Protein AF-0000000087536437 (afdb_homodimer)

Solvent-accessible surface area (backbone atoms only — not comparable to full-atom values): 10433 Å² total; per-residue (Å²): 111,70,60,58,54,48,54,50,30,54,32,66,66,51,40,54,51,38,51,52,48,33,53,50,42,49,48,50,52,54,49,42,51,71,31,78,62,26,63,34,68,67,30,16,41,41,44,25,52,15,44,52,56,20,55,57,48,40,56,54,46,53,49,52,49,60,76,40,38,73,70,29,66,74,34,72,55,24,34,51,29,52,56,44,45,46,52,30,48,31,41,46,46,24,50,51,41,33,54,52,47,57,70,74,100,109,70,59,58,53,48,55,49,32,53,33,65,66,51,40,52,51,38,51,54,50,32,51,52,42,48,47,50,52,53,48,42,50,71,32,77,61,25,62,34,68,68,30,17,41,39,45,26,52,15,44,53,55,19,55,56,47,39,56,54,47,53,50,52,49,61,75,42,38,74,70,29,66,75,33,74,56,25,34,53,28,52,55,43,46,46,52,28,49,31,41,48,45,24,50,50,42,32,54,53,49,57,69,73,99

Sequence (210 aa):
MIEWITLLLDSKFLMRANGILGFLLLGFFVFFYFSKEGRDERGRGLIATASLIAFVALFFLLNIVANNLSWLMDNHVRLMNGLQLSYTLFLFIADIALLILRKIKMIEWITLLLDSKFLMRANGILGFLLLGFFVFFYFSKEGRDERGRGLIATASLIAFVALFFLLNIVANNLSWLMDNHVRLMNGLQLSYTLFLFIADIALLILRKIK

Secondary structure (DSSP, 8-state):
-HHHHHHHHT-HHHHHHHHHHHHHHHHHHHHHHHSHHHHSHHHHHHHHHHHHHHHHHHHHHHHHHHHTHHHHTT-HHHHHHHHHHHHHHHHHHHHHHHHHHHHH-/-HHHHHHHHT-HHHHHHHHHHHHHHHHHHHHHHHSHHHHSHHHHHHHHHHHHHHHHHHHHHHHHHHHTHHHHTT-HHHHHHHHHHHHHHHHHHHHHHHHHHHHH-

pLDDT: mean 94.44, std 6.19, range [50.19, 98.62]

Radius of gyration: 17.73 Å; Cα contacts (8 Å, |Δi|>4): 213; chains: 2; bounding box: 37×46×41 Å

Organism: NCBI:txid39488

Foldseek 3Di:
DVVVLQVLLQDPVLLVVLVVLLVVLVVVLVCLCPDPQCVDPVNVVLLVVLLVQLVVLLVVLVVVCVVCVVVQVVHPSSVSSSVSVSSSVSSVSSVVSSVVSVVPD/DVVVLQVLLQDPVLLVVLVVLLVVLVVVLVCLCPDPQCVDPVNVVQLVVLLVQLVVLLVVLVVVCVVCVVVQVVHPSSVSSSVSVSSSVSSVSSVVSSVVSVVPD

Structure (mmCIF, N/CA/C/O backbone):
data_AF-0000000087536437-model_v1
#
loop_
_entity.id
_entity.type
_entity.pdbx_description
1 polymer Permease
#
loop_
_atom_site.group_PDB
_atom_site.id
_atom_site.type_symbol
_atom_site.label_atom_id
_atom_site.label_alt_id
_atom_site.label_comp_id
_atom_site.label_asym_id
_atom_site.label_entity_id
_atom_site.label_seq_id
_atom_site.pdbx_PDB_ins_code
_atom_site.Cartn_x
_atom_site.Cartn_y
_atom_site.Cartn_z
_atom_site.occupancy
_atom_site.B_iso_or_equiv
_atom_site.auth_seq_id
_atom_site.auth_comp_id
_atom_site.auth_asym_id
_atom_site.auth_atom_id
_atom_site.pdbx_PDB_model_num
ATOM 1 N N . MET A 1 1 ? 13.938 9.57 23.188 1 51.38 1 MET A N 1
ATOM 2 C CA . MET A 1 1 ? 13.711 8.727 22 1 51.38 1 MET A CA 1
ATOM 3 C C . MET A 1 1 ? 12.766 9.414 21.031 1 51.38 1 MET A C 1
ATOM 5 O O . MET A 1 1 ? 13.031 9.453 19.828 1 51.38 1 MET A O 1
ATOM 9 N N . ILE A 1 2 ? 11.758 10.172 21.578 1 73.5 2 ILE A N 1
ATOM 10 C CA . ILE A 1 2 ? 10.75 10.906 20.828 1 73.5 2 ILE A CA 1
ATOM 11 C C . ILE A 1 2 ? 11.391 12.133 20.172 1 73.5 2 ILE A C 1
ATOM 13 O O . ILE A 1 2 ? 11.086 12.453 19.016 1 73.5 2 ILE A O 1
ATOM 17 N N . GLU A 1 3 ? 12.523 12.508 20.781 1 84.88 3 GLU A N 1
ATOM 18 C CA . GLU A 1 3 ? 13.148 13.703 20.234 1 84.88 3 GLU A CA 1
ATOM 19 C C . GLU A 1 3 ? 13.953 13.375 18.969 1 84.88 3 GLU A C 1
ATOM 21 O O . GLU A 1 3 ? 13.867 14.078 17.969 1 84.88 3 GLU A O 1
ATOM 26 N N . TRP A 1 4 ? 14.641 12.281 19.172 1 87.94 4 TRP A N 1
ATOM 27 C CA . TRP A 1 4 ? 15.461 11.922 18.031 1 87.94 4 TRP A CA 1
ATOM 28 C C . TRP A 1 4 ? 14.594 11.555 16.828 1 87.94 4 TRP A C 1
ATOM 30 O O . TRP A 1 4 ? 14.906 11.914 15.688 1 87.94 4 TRP A O 1
ATOM 40 N N . ILE A 1 5 ? 13.523 10.852 16.984 1 89 5 ILE A N 1
ATOM 41 C CA . ILE A 1 5 ? 12.609 10.484 15.922 1 89 5 ILE A CA 1
ATOM 42 C C . ILE A 1 5 ? 12 11.742 15.305 1 89 5 ILE A C 1
ATOM 44 O O . ILE A 1 5 ? 11.852 11.828 14.086 1 89 5 ILE A O 1
ATOM 48 N N . THR A 1 6 ? 11.727 12.68 16.141 1 92.31 6 THR A N 1
ATOM 49 C CA . THR A 1 6 ? 11.18 13.945 15.656 1 92.31 6 THR A CA 1
ATOM 50 C C . THR A 1 6 ? 12.203 14.68 14.797 1 92.31 6 THR A C 1
ATOM 52 O O . THR A 1 6 ? 11.867 15.18 13.719 1 92.31 6 THR A O 1
ATOM 55 N N . LEU A 1 7 ? 13.398 14.672 15.25 1 92.19 7 LEU A N 1
ATOM 56 C CA . LEU A 1 7 ? 14.453 15.32 14.477 1 92.19 7 LEU A CA 1
ATOM 57 C C . LEU A 1 7 ? 14.633 14.648 13.125 1 92.19 7 LEU A C 1
ATOM 59 O O . LEU A 1 7 ? 14.805 15.32 12.102 1 92.19 7 LEU A O 1
ATOM 63 N N . LEU A 1 8 ? 14.555 13.391 13.164 1 92.12 8 LEU A N 1
ATOM 64 C CA . LEU A 1 8 ? 14.703 12.625 11.93 1 92.12 8 LEU A CA 1
ATOM 65 C C . LEU A 1 8 ? 13.562 12.914 10.961 1 92.12 8 LEU A C 1
ATOM 67 O O . LEU A 1 8 ? 13.805 13.195 9.781 1 92.12 8 LEU A O 1
ATOM 71 N N . LEU A 1 9 ? 12.367 12.93 11.414 1 94.44 9 LEU A N 1
ATOM 72 C CA . LEU A 1 9 ? 11.203 13.094 10.555 1 94.44 9 LEU A CA 1
ATOM 73 C C . LEU A 1 9 ? 11.031 14.555 10.133 1 94.44 9 LEU A C 1
ATOM 75 O O . LEU A 1 9 ? 10.312 14.844 9.172 1 94.44 9 LEU A O 1
ATOM 79 N N . ASP A 1 10 ? 11.773 15.398 10.781 1 95.44 10 ASP A N 1
ATOM 80 C CA . ASP A 1 10 ? 11.742 16.797 10.391 1 95.44 10 ASP A CA 1
ATOM 81 C C . ASP A 1 10 ? 12.797 17.094 9.32 1 95.44 10 ASP A C 1
ATOM 83 O O . ASP A 1 10 ? 12.812 18.188 8.742 1 95.44 10 ASP A O 1
ATOM 87 N N . SER A 1 11 ? 13.516 16.156 8.992 1 95.31 11 SER A N 1
ATOM 88 C CA . SER A 1 11 ? 14.656 16.344 8.109 1 95.31 11 SER A CA 1
ATOM 89 C C . SER A 1 11 ? 14.25 16.234 6.645 1 95.31 11 SER A C 1
ATOM 91 O O . SER A 1 11 ? 13.648 15.25 6.23 1 95.31 11 SER A O 1
ATOM 93 N N . LYS A 1 12 ? 14.711 17.219 5.824 1 95 12 LYS A N 1
ATOM 94 C CA . LYS A 1 12 ? 14.484 17.188 4.383 1 95 12 LYS A CA 1
ATOM 95 C C . LYS A 1 12 ? 15.391 16.172 3.699 1 95 12 LYS A C 1
ATOM 97 O O . LYS A 1 12 ? 15.031 15.594 2.674 1 95 12 LYS A O 1
ATOM 102 N N . PHE A 1 13 ? 16.453 16.047 4.312 1 94.44 13 PHE A N 1
ATOM 103 C CA . PHE A 1 13 ? 17.375 15.047 3.785 1 94.44 13 PHE A CA 1
ATOM 104 C C . PHE A 1 13 ? 16.75 13.664 3.828 1 94.44 13 PHE A C 1
ATOM 106 O O . PHE A 1 13 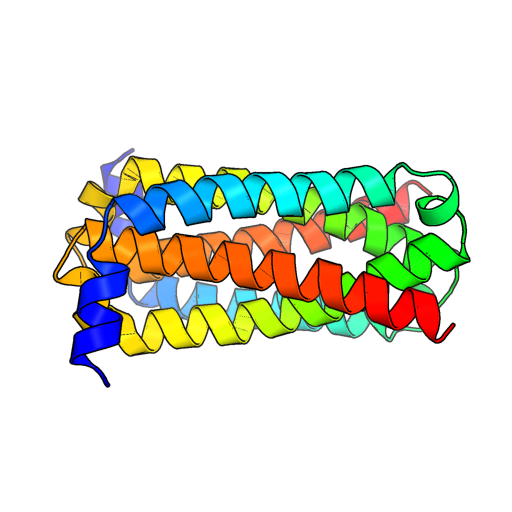? 16.812 12.914 2.846 1 94.44 13 PHE A O 1
ATOM 113 N N . LEU A 1 14 ? 16.172 13.281 4.914 1 93.88 14 LEU A N 1
ATOM 114 C CA . LEU A 1 14 ? 15.508 11.984 5.047 1 93.88 14 LEU A CA 1
ATOM 115 C C . LEU A 1 14 ? 14.375 11.844 4.039 1 93.88 14 LEU A C 1
ATOM 117 O O . LEU A 1 14 ? 14.148 10.766 3.494 1 93.88 14 LEU A O 1
ATOM 121 N N . MET A 1 15 ? 13.719 12.891 3.85 1 93 15 MET A N 1
ATOM 122 C CA . MET A 1 15 ? 12.609 12.875 2.9 1 93 15 MET A CA 1
ATOM 123 C C . MET A 1 15 ? 13.094 12.492 1.506 1 93 15 MET A C 1
ATOM 125 O O . MET A 1 15 ? 12.484 11.641 0.849 1 93 15 MET A O 1
ATOM 129 N N . ARG A 1 16 ? 14.195 13.141 1.083 1 93.88 16 ARG A N 1
ATOM 130 C CA . ARG A 1 16 ? 14.758 12.836 -0.229 1 93.88 16 ARG A CA 1
ATOM 131 C C . ARG A 1 16 ? 15.281 11.406 -0.285 1 93.88 16 ARG A C 1
ATOM 133 O O . ARG A 1 16 ? 15.055 10.695 -1.265 1 93.88 16 ARG A O 1
ATOM 140 N N . ALA A 1 17 ? 15.93 10.992 0.722 1 93.94 17 ALA A N 1
ATOM 141 C CA . ALA A 1 17 ? 16.484 9.641 0.783 1 93.94 17 ALA A CA 1
ATOM 142 C C . ALA A 1 17 ? 15.367 8.594 0.73 1 93.94 17 ALA A C 1
ATOM 144 O O . ALA A 1 17 ? 15.492 7.586 0.034 1 93.94 17 ALA A O 1
ATOM 145 N N . ASN A 1 18 ? 14.312 8.82 1.471 1 93.25 18 ASN A N 1
ATOM 146 C CA . ASN A 1 18 ? 13.18 7.898 1.484 1 93.25 18 ASN A CA 1
ATOM 147 C C . ASN A 1 18 ? 12.523 7.797 0.112 1 93.25 18 ASN A C 1
ATOM 149 O O . ASN A 1 18 ? 12.117 6.715 -0.31 1 93.25 18 ASN A O 1
ATOM 153 N N . GLY A 1 19 ? 12.422 8.945 -0.502 1 92.44 19 GLY A N 1
ATOM 154 C CA . GLY A 1 19 ? 11.875 8.938 -1.851 1 92.44 19 GLY A CA 1
ATOM 155 C C . GLY A 1 19 ? 12.688 8.094 -2.816 1 92.44 19 GLY A C 1
ATOM 156 O O . GLY A 1 19 ? 12.125 7.289 -3.561 1 92.44 19 GLY A O 1
ATOM 157 N N . ILE A 1 20 ? 13.969 8.266 -2.811 1 94.81 20 ILE A N 1
ATOM 158 C CA . ILE A 1 20 ? 14.867 7.52 -3.682 1 94.81 20 ILE A CA 1
ATOM 159 C C . ILE A 1 20 ? 14.805 6.035 -3.338 1 94.81 20 ILE A C 1
ATOM 161 O O . ILE A 1 20 ? 14.695 5.188 -4.23 1 94.81 20 ILE A O 1
ATOM 165 N N . LEU A 1 21 ? 14.836 5.762 -2.066 1 96.19 21 LEU A N 1
ATOM 166 C CA . LEU A 1 21 ? 14.789 4.371 -1.633 1 96.19 21 LEU A CA 1
ATOM 167 C C . LEU A 1 21 ? 13.477 3.713 -2.055 1 96.19 21 LEU A C 1
ATOM 169 O O . LEU A 1 21 ? 13.477 2.576 -2.533 1 96.19 21 LEU A O 1
ATOM 173 N N . GLY A 1 22 ? 12.359 4.406 -1.83 1 95.38 22 GLY A N 1
ATOM 174 C CA . GLY A 1 22 ? 11.078 3.875 -2.256 1 95.38 22 GLY A CA 1
ATOM 175 C C . GLY A 1 22 ? 11.023 3.557 -3.736 1 95.38 22 GLY A C 1
ATOM 176 O O . GLY A 1 22 ? 10.508 2.508 -4.133 1 95.38 22 GLY A O 1
ATOM 177 N N . PHE A 1 23 ? 11.578 4.453 -4.492 1 94.5 23 PHE A N 1
ATOM 178 C CA . PHE A 1 23 ? 11.602 4.258 -5.938 1 94.5 23 PHE A CA 1
ATOM 179 C C . PHE A 1 23 ? 12.445 3.047 -6.309 1 94.5 23 PHE A C 1
ATOM 181 O O . PHE A 1 23 ? 12.055 2.248 -7.16 1 94.5 23 PHE A O 1
ATOM 188 N N . LEU A 1 24 ? 13.539 2.855 -5.719 1 96.69 24 LEU A N 1
ATOM 189 C CA . LEU A 1 24 ? 14.438 1.735 -5.988 1 96.69 24 LEU A CA 1
ATOM 190 C C . LEU A 1 24 ? 13.797 0.416 -5.57 1 96.69 24 LEU A C 1
ATOM 192 O O . LEU A 1 24 ? 13.906 -0.586 -6.277 1 96.69 24 LEU A O 1
ATOM 196 N N . LEU A 1 25 ? 13.141 0.453 -4.445 1 98.12 25 LEU A N 1
ATOM 197 C CA . LEU A 1 25 ? 12.5 -0.765 -3.955 1 98.12 25 LEU A CA 1
ATOM 198 C C . LEU A 1 25 ? 11.344 -1.173 -4.859 1 98.12 25 LEU A C 1
ATOM 200 O O . LEU A 1 25 ? 11.148 -2.359 -5.129 1 98.12 25 LEU A O 1
ATOM 204 N N . LEU A 1 26 ? 10.586 -0.174 -5.246 1 97.81 26 LEU A N 1
ATOM 205 C CA . LEU A 1 26 ? 9.547 -0.491 -6.215 1 97.81 26 LEU A CA 1
ATOM 206 C C . LEU A 1 26 ? 10.148 -1.053 -7.5 1 97.81 26 LEU A C 1
ATOM 208 O O . LEU A 1 26 ? 9.633 -2.023 -8.062 1 97.81 26 LEU A O 1
ATOM 212 N N . GLY A 1 27 ? 11.188 -0.433 -7.965 1 97.88 27 GLY A N 1
ATOM 213 C CA . GLY A 1 27 ? 11.883 -0.923 -9.148 1 97.88 27 GLY A CA 1
ATOM 214 C C . GLY A 1 27 ? 12.344 -2.359 -9.008 1 97.88 27 GLY A C 1
ATOM 215 O O . GLY A 1 27 ? 12.227 -3.15 -9.945 1 97.88 27 GLY A O 1
ATOM 216 N N . PHE A 1 28 ? 12.906 -2.676 -7.883 1 97.69 28 PHE A N 1
ATOM 217 C CA . PHE A 1 28 ? 13.352 -4.039 -7.621 1 97.69 28 PHE A CA 1
ATOM 218 C C . PHE A 1 28 ? 12.188 -5.016 -7.719 1 97.69 28 PHE A C 1
ATOM 220 O O . PHE A 1 28 ? 12.312 -6.086 -8.32 1 97.69 28 PHE A O 1
ATOM 227 N N . PHE A 1 29 ? 11.086 -4.66 -7.129 1 97.69 29 PHE A N 1
ATOM 228 C CA . PHE A 1 29 ? 9.914 -5.52 -7.16 1 97.69 29 PHE A CA 1
ATOM 229 C C . PHE A 1 29 ? 9.445 -5.746 -8.594 1 97.69 29 PHE A C 1
ATOM 231 O O . PHE A 1 29 ? 9.18 -6.883 -8.992 1 97.69 29 PHE A O 1
ATOM 238 N N . VAL A 1 30 ? 9.406 -4.648 -9.344 1 97.81 30 VAL A N 1
ATOM 239 C CA . VAL A 1 30 ? 8.977 -4.719 -10.734 1 97.81 30 VAL A CA 1
ATOM 240 C C . VAL A 1 30 ? 9.969 -5.551 -11.547 1 97.81 30 VAL A C 1
ATOM 242 O O . VAL A 1 30 ? 9.57 -6.398 -12.344 1 97.81 30 VAL A O 1
ATOM 245 N N . PHE A 1 31 ? 11.164 -5.309 -11.305 1 97.56 31 PHE A N 1
ATOM 246 C CA . PHE A 1 31 ? 12.211 -6.043 -12 1 97.56 31 PHE A CA 1
ATOM 247 C C . PHE A 1 31 ? 12.102 -7.535 -11.727 1 97.56 31 PHE A C 1
ATOM 249 O O . PHE A 1 31 ? 12.172 -8.352 -12.648 1 97.56 31 PHE A O 1
ATOM 256 N N . PHE A 1 32 ? 11.93 -7.887 -10.477 1 97.38 32 PHE A N 1
ATOM 257 C CA . PHE A 1 32 ? 11.805 -9.297 -10.125 1 97.38 32 PHE A CA 1
ATOM 258 C C . PHE A 1 32 ? 10.578 -9.914 -10.781 1 97.38 32 PHE A C 1
ATOM 260 O O . PHE A 1 32 ? 10.633 -11.031 -11.289 1 97.38 32 PHE A O 1
ATOM 267 N N . TYR A 1 33 ? 9.523 -9.219 -10.812 1 97.62 33 TYR A N 1
ATOM 268 C CA . TYR A 1 33 ? 8.289 -9.703 -11.422 1 97.62 33 TYR A CA 1
ATOM 269 C C . TYR A 1 33 ? 8.516 -10.094 -12.883 1 97.62 33 TYR A C 1
ATOM 271 O O . TYR A 1 33 ? 7.984 -11.102 -13.352 1 97.62 33 TYR A O 1
ATOM 279 N N . PHE A 1 34 ? 9.289 -9.297 -13.547 1 97.81 34 PHE A N 1
ATOM 280 C CA . PHE A 1 34 ? 9.469 -9.523 -14.977 1 97.81 34 PHE A CA 1
ATOM 281 C C . PHE A 1 34 ? 10.703 -10.383 -15.242 1 97.81 34 PHE A C 1
ATOM 283 O O . PHE A 1 34 ? 10.977 -10.75 -16.391 1 97.81 34 PHE A O 1
ATOM 290 N N . SER A 1 35 ? 11.484 -10.695 -14.266 1 96.94 35 SER A N 1
ATOM 291 C CA . SER A 1 35 ? 12.656 -11.547 -14.438 1 96.94 35 SER A CA 1
ATOM 292 C C . SER A 1 35 ? 12.25 -12.969 -14.805 1 96.94 35 SER A C 1
ATOM 294 O O . SER A 1 35 ? 11.086 -13.352 -14.656 1 96.94 35 SER A O 1
ATOM 296 N N . LYS A 1 36 ? 13.18 -13.781 -15.258 1 96.88 36 LYS A N 1
ATOM 297 C CA . LYS A 1 36 ? 12.93 -15.18 -15.609 1 96.88 36 LYS A CA 1
ATOM 298 C C . LYS A 1 36 ? 12.398 -15.961 -14.414 1 96.88 36 LYS A C 1
ATOM 300 O O . LYS A 1 36 ? 11.422 -16.703 -14.547 1 96.88 36 LYS A O 1
ATOM 305 N N . GLU A 1 37 ? 12.992 -15.664 -13.289 1 95.44 37 GLU A N 1
ATOM 306 C CA . GLU A 1 37 ? 12.562 -16.359 -12.078 1 95.44 37 GLU A CA 1
ATOM 307 C C . GLU A 1 37 ? 11.172 -15.906 -11.641 1 95.44 37 GLU A C 1
ATOM 309 O O . GLU A 1 37 ? 10.344 -16.734 -11.242 1 95.44 37 GLU A O 1
ATOM 314 N N . GLY A 1 38 ? 10.883 -14.672 -11.711 1 95.25 38 GLY A N 1
ATOM 315 C CA . GLY A 1 38 ? 9.617 -14.117 -11.273 1 95.25 38 GLY A CA 1
ATOM 316 C C . GLY A 1 38 ? 8.445 -14.531 -12.141 1 95.25 38 GLY A C 1
ATOM 317 O O . GLY A 1 38 ? 7.293 -14.492 -11.703 1 95.25 38 GLY A O 1
ATOM 318 N N . ARG A 1 39 ? 8.766 -15.023 -13.32 1 96.19 39 ARG A N 1
ATOM 319 C CA . ARG A 1 39 ? 7.711 -15.344 -14.273 1 96.19 39 ARG A CA 1
ATOM 320 C C . ARG A 1 39 ? 7.336 -16.812 -14.195 1 96.19 39 ARG A C 1
ATOM 322 O O . ARG A 1 39 ? 6.305 -17.234 -14.734 1 96.19 39 ARG A O 1
ATOM 329 N N . ASP A 1 40 ? 8.117 -17.547 -13.562 1 95.62 40 ASP A N 1
ATOM 330 C CA . ASP A 1 40 ? 7.77 -18.953 -13.438 1 95.62 40 ASP A CA 1
ATOM 331 C C . ASP A 1 40 ? 6.742 -19.172 -12.328 1 95.62 40 ASP A C 1
ATOM 333 O O . ASP A 1 40 ? 6.375 -18.234 -11.625 1 95.62 40 ASP A O 1
ATOM 337 N N . GLU A 1 41 ? 6.195 -20.375 -12.32 1 94.5 41 GLU A N 1
ATOM 338 C CA . GLU A 1 41 ? 5.129 -20.688 -11.367 1 94.5 41 GLU A CA 1
ATOM 339 C C . GLU A 1 41 ? 5.594 -20.5 -9.93 1 94.5 41 GLU A C 1
ATOM 341 O O . GLU A 1 41 ? 4.867 -19.938 -9.102 1 94.5 41 GLU A O 1
ATOM 346 N N . ARG A 1 42 ? 6.785 -20.938 -9.656 1 95.44 42 ARG A N 1
ATOM 347 C CA . ARG A 1 42 ? 7.336 -20.781 -8.312 1 95.44 42 ARG A CA 1
ATOM 348 C C . ARG A 1 42 ? 7.504 -19.312 -7.961 1 95.44 42 ARG A C 1
ATOM 350 O O . ARG A 1 42 ? 7.133 -18.875 -6.867 1 95.44 42 ARG A O 1
ATOM 357 N N . GLY A 1 43 ? 8.078 -18.531 -8.906 1 96.94 43 GLY A N 1
ATOM 358 C CA . GLY A 1 43 ? 8.281 -17.109 -8.711 1 96.94 43 GLY A CA 1
ATOM 359 C C . GLY A 1 43 ? 6.996 -16.344 -8.469 1 96.94 43 GLY A C 1
ATOM 360 O O . GLY A 1 43 ? 6.938 -15.461 -7.605 1 96.94 43 GLY A O 1
ATOM 361 N N . ARG A 1 44 ? 5.957 -16.719 -9.172 1 97.56 44 ARG A N 1
ATOM 362 C CA . ARG A 1 44 ? 4.66 -16.078 -8.984 1 97.56 44 ARG A CA 1
ATOM 363 C C . ARG A 1 44 ? 4.102 -16.375 -7.598 1 97.56 44 ARG A C 1
ATOM 365 O O . ARG A 1 44 ? 3.475 -15.516 -6.973 1 97.56 44 ARG A O 1
ATOM 372 N N . GLY A 1 45 ? 4.344 -17.578 -7.164 1 97.5 45 GLY A N 1
ATOM 373 C CA . GLY A 1 45 ? 3.945 -17.938 -5.812 1 97.5 45 GLY A CA 1
ATOM 374 C C . GLY A 1 45 ? 4.656 -17.125 -4.746 1 97.5 45 GLY A C 1
ATOM 375 O O . GLY A 1 45 ? 4.047 -16.703 -3.76 1 97.5 45 GLY A O 1
ATOM 376 N N . LEU A 1 46 ? 5.93 -16.875 -4.887 1 97.81 46 LEU A N 1
ATOM 377 C CA . LEU A 1 46 ? 6.711 -16.062 -3.955 1 97.81 46 LEU A CA 1
ATOM 378 C C . LEU A 1 46 ? 6.191 -14.633 -3.91 1 97.81 46 LEU A C 1
ATOM 380 O O . LEU A 1 46 ? 6.035 -14.062 -2.83 1 97.81 46 LEU A O 1
ATOM 384 N N . ILE A 1 47 ? 5.945 -14.148 -5.105 1 98.38 47 ILE A N 1
ATOM 385 C CA . ILE A 1 47 ? 5.473 -12.773 -5.211 1 98.38 47 ILE A CA 1
ATOM 386 C C . ILE A 1 47 ? 4.109 -12.641 -4.535 1 98.38 47 ILE A C 1
ATOM 388 O O . ILE A 1 47 ? 3.863 -11.688 -3.799 1 98.38 47 ILE A O 1
ATOM 392 N N . ALA A 1 48 ? 3.258 -13.578 -4.762 1 98.31 48 ALA A N 1
ATOM 393 C CA . ALA A 1 48 ? 1.928 -13.547 -4.156 1 98.31 48 ALA A CA 1
ATOM 394 C C . ALA A 1 48 ? 2.018 -13.562 -2.635 1 98.31 48 ALA A C 1
ATOM 396 O O . ALA A 1 48 ? 1.355 -12.773 -1.959 1 98.31 48 ALA A O 1
ATOM 397 N N . THR A 1 49 ? 2.863 -14.414 -2.096 1 98.31 49 THR A N 1
ATOM 398 C CA . THR A 1 49 ? 2.994 -14.539 -0.647 1 98.31 49 THR A CA 1
ATOM 399 C C . THR A 1 49 ? 3.646 -13.289 -0.053 1 98.31 49 THR A C 1
ATOM 401 O O . THR A 1 49 ? 3.191 -12.773 0.971 1 98.31 49 THR A O 1
ATOM 404 N N . ALA A 1 50 ? 4.66 -12.828 -0.665 1 98.56 50 ALA A N 1
ATOM 405 C CA . ALA A 1 50 ? 5.32 -11.609 -0.208 1 98.56 50 ALA A CA 1
ATOM 406 C C . ALA A 1 50 ? 4.359 -10.422 -0.223 1 98.56 50 ALA A C 1
ATOM 408 O O . ALA A 1 50 ? 4.375 -9.594 0.688 1 98.56 50 ALA A O 1
ATOM 409 N N . SER A 1 51 ? 3.547 -10.406 -1.263 1 98.44 51 SER A N 1
ATOM 410 C CA . SER A 1 51 ? 2.584 -9.312 -1.39 1 98.44 51 SER A CA 1
ATOM 411 C C . SER A 1 51 ? 1.512 -9.398 -0.308 1 98.44 51 SER A C 1
ATOM 413 O O . SER A 1 51 ? 1.097 -8.375 0.24 1 98.44 51 SER A O 1
ATOM 415 N N . LEU A 1 52 ? 1.067 -10.562 -0.001 1 98.19 52 LEU A N 1
ATOM 416 C CA . LEU A 1 52 ? 0.117 -10.719 1.095 1 98.19 52 LEU A CA 1
ATOM 417 C C . LEU A 1 52 ? 0.699 -10.188 2.4 1 98.19 52 LEU A C 1
ATOM 419 O O . LEU A 1 52 ? 0.037 -9.438 3.121 1 98.19 52 LEU A O 1
ATOM 423 N N . ILE A 1 53 ? 1.86 -10.555 2.719 1 98.38 53 ILE A N 1
ATOM 424 C CA . ILE A 1 53 ? 2.535 -10.109 3.934 1 98.38 53 ILE A CA 1
ATOM 425 C C . ILE A 1 53 ? 2.635 -8.586 3.941 1 98.38 53 ILE A C 1
ATOM 427 O O . ILE A 1 53 ? 2.355 -7.945 4.957 1 98.38 53 ILE A O 1
ATOM 431 N N . ALA A 1 54 ? 2.965 -8.039 2.832 1 98.56 54 ALA A N 1
ATOM 432 C CA . ALA A 1 54 ? 3.127 -6.594 2.729 1 98.56 54 ALA A CA 1
ATOM 433 C C . ALA A 1 54 ? 1.789 -5.875 2.881 1 98.56 54 ALA A C 1
ATOM 435 O O . ALA A 1 54 ? 1.716 -4.805 3.484 1 98.56 54 ALA A O 1
ATOM 436 N N . PHE A 1 55 ? 0.716 -6.414 2.277 1 97.94 55 PHE A N 1
ATOM 437 C CA . PHE A 1 55 ? -0.608 -5.816 2.398 1 97.94 55 PHE A CA 1
ATOM 438 C C . PHE A 1 55 ? -1.046 -5.762 3.857 1 97.94 55 PHE A C 1
ATOM 440 O O . PHE A 1 55 ? -1.538 -4.734 4.324 1 97.94 55 PHE A O 1
ATOM 447 N N . VAL A 1 56 ? -0.848 -6.785 4.586 1 97.31 56 VAL A N 1
ATOM 448 C CA . VAL A 1 56 ? -1.196 -6.828 6 1 97.31 56 VAL A CA 1
ATOM 449 C C . VAL A 1 56 ? -0.322 -5.852 6.781 1 97.31 56 VAL A C 1
ATOM 451 O O . VAL A 1 56 ? -0.814 -5.121 7.645 1 97.31 56 VAL A O 1
ATOM 454 N N . ALA A 1 57 ? 0.901 -5.824 6.449 1 97.5 57 ALA A N 1
ATOM 455 C CA . ALA A 1 57 ? 1.808 -4.898 7.121 1 97.5 57 ALA A CA 1
ATOM 456 C C . ALA A 1 57 ? 1.39 -3.451 6.879 1 97.5 57 ALA A C 1
ATOM 458 O O . ALA A 1 57 ? 1.486 -2.613 7.781 1 97.5 57 ALA A O 1
ATOM 459 N N . LEU A 1 58 ? 0.984 -3.176 5.637 1 97.19 58 LEU A N 1
ATOM 460 C CA . LEU A 1 58 ? 0.577 -1.813 5.312 1 97.19 58 LEU A CA 1
ATOM 461 C C . LEU A 1 58 ? -0.601 -1.378 6.18 1 97.19 58 LEU A C 1
ATOM 463 O O . LEU A 1 58 ? -0.694 -0.211 6.566 1 97.19 58 LEU A O 1
ATOM 467 N N . PHE A 1 59 ? -1.52 -2.293 6.477 1 95.19 59 PHE A N 1
ATOM 468 C CA . PHE A 1 59 ? -2.633 -1.999 7.371 1 95.19 59 PHE A CA 1
ATOM 469 C C . PHE A 1 59 ? -2.125 -1.513 8.727 1 95.19 59 PHE A C 1
ATOM 471 O O . PHE A 1 59 ? -2.58 -0.485 9.227 1 95.19 59 PHE A O 1
ATOM 478 N N . PHE A 1 60 ? -1.179 -2.162 9.25 1 95.62 60 PHE A N 1
ATOM 479 C CA . PHE A 1 60 ? -0.647 -1.799 10.562 1 95.62 60 PHE A CA 1
ATOM 480 C C . PHE A 1 60 ? 0.148 -0.501 10.477 1 95.62 60 PHE A C 1
ATOM 482 O O . PHE A 1 60 ? 0.055 0.346 11.375 1 95.62 60 PHE A O 1
ATOM 489 N N . LEU A 1 61 ? 0.929 -0.323 9.461 1 96.25 61 LEU A N 1
ATOM 490 C CA . LEU A 1 61 ? 1.729 0.884 9.289 1 96.25 61 LEU A CA 1
ATOM 491 C C . LEU A 1 61 ? 0.839 2.119 9.203 1 96.25 61 LEU A C 1
ATOM 493 O O . LEU A 1 61 ? 1.118 3.135 9.852 1 96.25 61 LEU A O 1
ATOM 497 N N . LEU A 1 62 ? -0.25 2.002 8.438 1 94.5 62 LEU A N 1
ATOM 498 C CA . LEU A 1 62 ? -1.134 3.15 8.281 1 94.5 62 LEU A CA 1
ATOM 499 C C . LEU A 1 62 ? -1.906 3.426 9.562 1 94.5 62 LEU A C 1
ATOM 501 O O . LEU A 1 62 ? -2.227 4.578 9.867 1 94.5 62 LEU A O 1
ATOM 505 N N . ASN A 1 63 ? -2.166 2.383 10.375 1 93.25 63 ASN A N 1
ATOM 506 C CA . ASN A 1 63 ? -2.779 2.602 11.68 1 93.25 63 ASN A CA 1
ATOM 507 C C . ASN A 1 63 ? -1.821 3.301 12.641 1 93.25 63 ASN A C 1
ATOM 509 O O . ASN A 1 63 ? -2.246 4.102 13.477 1 93.25 63 ASN A O 1
ATOM 513 N N . ILE A 1 64 ? -0.568 3.014 12.5 1 95 64 ILE A N 1
ATOM 514 C CA . ILE A 1 64 ? 0.433 3.715 13.297 1 95 64 ILE A CA 1
ATOM 515 C C . ILE A 1 64 ? 0.457 5.191 12.914 1 95 64 ILE A C 1
ATOM 517 O O . ILE A 1 64 ? 0.497 6.066 13.781 1 95 64 ILE A O 1
ATOM 521 N N . VAL A 1 65 ? 0.418 5.477 11.625 1 94.06 65 VAL A N 1
ATOM 522 C CA . VAL A 1 65 ? 0.369 6.855 11.148 1 94.06 65 VAL A CA 1
ATOM 523 C C . VAL A 1 65 ? -0.877 7.547 11.695 1 94.06 65 VAL A C 1
ATOM 525 O O . VAL A 1 65 ? -0.796 8.664 12.219 1 94.06 65 VAL A O 1
ATOM 528 N N . ALA A 1 66 ? -1.969 6.867 11.641 1 91.69 66 ALA A N 1
ATOM 529 C CA . ALA A 1 66 ? -3.238 7.43 12.094 1 91.69 66 ALA A CA 1
ATOM 530 C C . ALA A 1 66 ? -3.199 7.746 13.586 1 91.69 66 ALA A C 1
ATOM 532 O O . ALA A 1 66 ? -3.688 8.797 14.016 1 91.69 66 ALA A O 1
ATOM 533 N N . ASN A 1 67 ? -2.625 6.898 14.367 1 93.06 67 ASN A N 1
ATOM 534 C CA . ASN A 1 67 ? -2.568 7.078 15.82 1 93.06 67 ASN A CA 1
ATOM 535 C C . ASN A 1 67 ? -1.621 8.211 16.203 1 93.06 67 ASN A C 1
ATOM 537 O O . ASN A 1 67 ? -1.66 8.695 17.328 1 93.06 67 ASN A O 1
ATOM 541 N N . ASN A 1 68 ? -0.77 8.602 15.297 1 94.38 68 ASN A N 1
ATOM 542 C CA . ASN A 1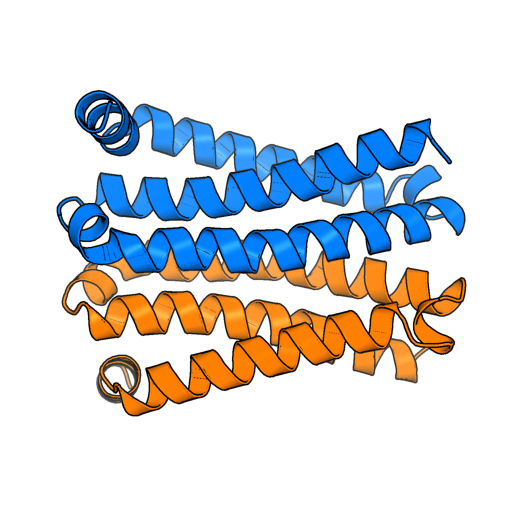 68 ? 0.187 9.664 15.586 1 94.38 68 ASN A CA 1
ATOM 543 C C . ASN A 1 68 ? -0.051 10.883 14.695 1 94.38 68 ASN A C 1
ATOM 545 O O . ASN A 1 68 ? 0.859 11.688 14.484 1 94.38 68 ASN A O 1
ATOM 549 N N . LEU A 1 69 ? -1.219 11 14.234 1 93.56 69 LEU A N 1
ATOM 550 C CA . LEU A 1 69 ? -1.504 11.992 13.203 1 93.56 69 LEU A CA 1
ATOM 551 C C . LEU A 1 69 ? -1.353 13.406 13.75 1 93.56 69 LEU A C 1
ATOM 553 O O . LEU A 1 69 ? -0.81 14.281 13.078 1 93.56 69 LEU A O 1
ATOM 557 N N . SER A 1 70 ? -1.771 13.664 14.977 1 93.06 70 SER A N 1
ATOM 558 C CA . SER A 1 70 ? -1.685 15 15.555 1 93.06 70 SER A CA 1
ATOM 559 C C . SER A 1 70 ? -0.237 15.469 15.648 1 93.06 70 SER A C 1
ATOM 561 O O . SER A 1 70 ? 0.07 16.625 15.328 1 93.06 70 SER A O 1
ATOM 563 N N . TRP A 1 71 ? 0.558 14.602 16.062 1 94 71 TRP A N 1
ATOM 564 C CA . TRP A 1 71 ? 1.981 14.906 16.141 1 94 71 TRP A CA 1
ATOM 565 C C . TRP A 1 71 ? 2.586 15.086 14.758 1 94 71 TRP A C 1
ATOM 567 O O . TRP A 1 71 ? 3.383 16 14.531 1 94 71 TRP A O 1
ATOM 577 N N . LEU A 1 72 ? 2.23 14.32 13.797 1 94.06 72 LEU A N 1
ATOM 578 C CA . LEU A 1 72 ? 2.744 14.383 12.438 1 94.06 72 LEU A CA 1
ATOM 579 C C . LEU A 1 72 ? 2.309 15.672 11.75 1 94.06 72 LEU A C 1
ATOM 581 O O . LEU A 1 72 ? 3.062 16.25 10.961 1 94.06 72 LEU A O 1
ATOM 585 N N . MET A 1 73 ? 1.166 16.109 12.109 1 93.88 73 MET A N 1
ATOM 586 C CA . MET A 1 73 ? 0.574 17.234 11.398 1 93.88 73 MET A CA 1
ATOM 587 C C . MET A 1 73 ? 1.194 18.547 11.867 1 93.88 73 MET A C 1
ATOM 589 O O . MET A 1 73 ? 0.982 19.594 11.25 1 93.88 73 MET A O 1
ATOM 593 N N . ASP A 1 74 ? 1.932 18.531 12.867 1 92.69 74 ASP A N 1
ATOM 594 C CA . ASP A 1 74 ? 2.539 19.734 13.414 1 92.69 74 ASP A CA 1
ATOM 595 C C . ASP A 1 74 ? 3.557 20.328 12.445 1 92.69 74 ASP A C 1
ATOM 597 O O . ASP A 1 74 ? 3.916 21.516 12.555 1 92.69 74 ASP A O 1
ATOM 601 N N . ASN A 1 75 ? 4.078 19.516 11.609 1 92.44 75 ASN A N 1
ATOM 602 C CA . ASN A 1 75 ? 5.105 19.906 10.648 1 92.44 75 ASN A CA 1
ATOM 603 C C . ASN A 1 75 ? 4.902 19.219 9.305 1 92.44 75 ASN A C 1
ATOM 605 O O . ASN A 1 75 ? 4.852 17.984 9.227 1 92.44 75 ASN A O 1
ATOM 609 N N . HIS A 1 76 ? 4.855 20.094 8.266 1 92.44 76 HIS A N 1
ATOM 610 C CA . HIS A 1 76 ? 4.598 19.578 6.922 1 92.44 76 HIS A CA 1
ATOM 611 C C . HIS A 1 76 ? 5.645 18.562 6.512 1 92.44 76 HIS A C 1
ATOM 613 O O . HIS A 1 76 ? 5.316 17.531 5.906 1 92.44 76 HIS A O 1
ATOM 619 N N . VAL A 1 77 ? 6.867 18.859 6.828 1 93.81 77 VAL A N 1
ATOM 620 C CA . VAL A 1 77 ? 7.961 17.953 6.465 1 93.81 77 VAL A CA 1
ATOM 621 C C . VAL A 1 77 ? 7.855 16.656 7.266 1 93.81 77 VAL A C 1
ATOM 623 O O . VAL A 1 77 ? 8.047 15.57 6.723 1 93.81 77 VAL A O 1
ATOM 626 N N . ARG A 1 78 ? 7.48 16.781 8.477 1 94.5 78 ARG A N 1
ATOM 627 C CA . ARG A 1 78 ? 7.309 15.609 9.328 1 94.5 78 ARG A CA 1
ATOM 628 C C . ARG A 1 78 ? 6.215 14.688 8.797 1 94.5 78 ARG A C 1
ATOM 630 O O . ARG A 1 78 ? 6.398 13.477 8.719 1 94.5 78 ARG A O 1
ATOM 637 N N . LEU A 1 79 ? 5.129 15.203 8.391 1 94.62 79 LEU A N 1
ATOM 638 C CA . LEU A 1 79 ? 4.023 14.414 7.867 1 94.62 79 LEU A CA 1
ATOM 639 C C . LEU A 1 79 ? 4.414 13.734 6.562 1 94.62 79 LEU A C 1
ATOM 641 O O . LEU A 1 79 ? 4.176 12.531 6.387 1 94.62 79 LEU A O 1
ATOM 645 N N . MET A 1 80 ? 5.016 14.469 5.723 1 94.19 80 MET A N 1
ATOM 646 C CA . MET A 1 80 ? 5.434 13.898 4.445 1 94.19 80 MET A CA 1
ATOM 647 C C . MET A 1 80 ? 6.414 12.75 4.66 1 94.19 80 MET A C 1
ATOM 649 O O . MET A 1 80 ? 6.289 11.695 4.031 1 94.19 80 MET A O 1
ATOM 653 N N . ASN A 1 81 ? 7.324 12.969 5.535 1 94.69 81 ASN A N 1
ATOM 654 C CA . ASN A 1 81 ? 8.281 11.914 5.859 1 94.69 81 ASN A CA 1
ATOM 655 C C . ASN A 1 81 ? 7.586 10.68 6.434 1 94.69 81 ASN A C 1
ATOM 657 O O . ASN A 1 81 ? 7.941 9.547 6.098 1 94.69 81 ASN A O 1
ATOM 661 N N . GLY A 1 82 ? 6.65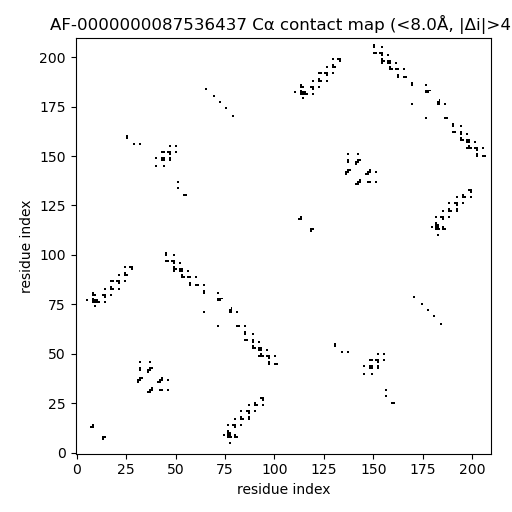2 10.93 7.293 1 93.5 82 GLY A N 1
ATOM 662 C CA . GLY A 1 82 ? 5.91 9.82 7.867 1 93.5 82 GLY A CA 1
ATOM 663 C C . GLY A 1 82 ? 5.188 8.984 6.832 1 93.5 82 GLY A C 1
ATOM 664 O O . GLY A 1 82 ? 5.238 7.754 6.875 1 93.5 82 GLY A O 1
ATOM 665 N N . LEU A 1 83 ? 4.547 9.625 5.91 1 93.69 83 LEU A N 1
ATOM 666 C CA . LEU A 1 83 ? 3.816 8.938 4.855 1 93.69 83 LEU A CA 1
ATOM 667 C C . LEU A 1 83 ? 4.773 8.203 3.926 1 93.69 83 LEU A C 1
ATOM 669 O O . LEU A 1 83 ? 4.551 7.035 3.59 1 93.69 83 LEU A O 1
ATOM 673 N N . GLN A 1 84 ? 5.832 8.875 3.568 1 94.31 84 GLN A N 1
ATOM 674 C CA . GLN A 1 84 ? 6.82 8.266 2.68 1 94.31 84 GLN A CA 1
ATOM 675 C C . GLN A 1 84 ? 7.512 7.082 3.346 1 94.31 84 GLN A C 1
ATOM 677 O O . GLN A 1 84 ? 7.781 6.07 2.695 1 94.31 84 GLN A O 1
ATOM 682 N N . LEU A 1 85 ? 7.809 7.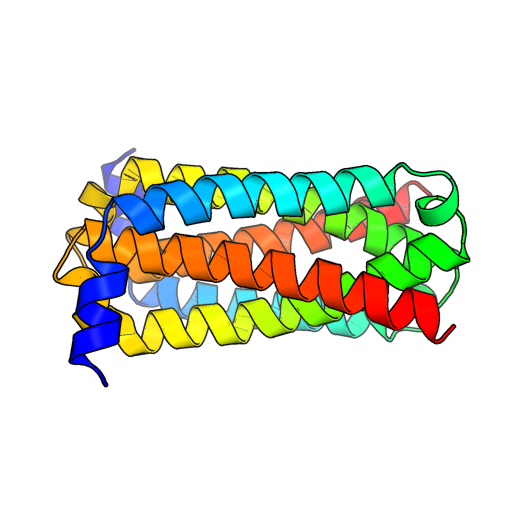242 4.512 1 95 85 LEU A N 1
ATOM 683 C CA . LEU A 1 85 ? 8.438 6.156 5.254 1 95 85 LEU A CA 1
ATOM 684 C C . LEU A 1 85 ? 7.523 4.938 5.316 1 95 85 LEU A C 1
ATOM 686 O O . LEU A 1 85 ? 7.988 3.801 5.211 1 95 85 LEU A O 1
ATOM 690 N N . SER A 1 86 ? 6.273 5.129 5.543 1 95.56 86 SER A N 1
ATOM 691 C CA . SER A 1 86 ? 5.328 4.016 5.555 1 95.56 86 SER A CA 1
ATOM 692 C C . SER A 1 86 ? 5.328 3.275 4.223 1 95.56 86 SER A C 1
ATOM 694 O O . SER A 1 86 ? 5.316 2.043 4.191 1 95.56 86 SER A O 1
ATOM 696 N N . TYR A 1 87 ? 5.359 4.004 3.178 1 95.88 87 TYR A N 1
ATOM 697 C CA . TYR A 1 87 ? 5.395 3.406 1.849 1 95.88 87 TYR A CA 1
ATOM 698 C C . TYR A 1 87 ? 6.691 2.633 1.635 1 95.88 87 TYR A C 1
ATOM 700 O O . TYR A 1 87 ? 6.672 1.508 1.128 1 95.88 87 TYR A O 1
ATOM 708 N N . THR A 1 88 ? 7.777 3.268 2.006 1 97.38 88 THR A N 1
ATOM 709 C CA . THR A 1 88 ? 9.078 2.633 1.857 1 97.38 88 THR A CA 1
ATOM 710 C C . THR A 1 88 ? 9.156 1.352 2.682 1 97.38 88 THR A C 1
ATOM 712 O O . THR A 1 88 ? 9.664 0.332 2.209 1 97.38 88 THR A O 1
ATOM 715 N N . LEU A 1 89 ? 8.68 1.355 3.85 1 97.31 89 LEU A N 1
ATOM 716 C CA . LEU A 1 89 ? 8.672 0.17 4.699 1 97.31 89 LEU A CA 1
ATOM 717 C C . LEU A 1 89 ? 7.785 -0.917 4.105 1 97.31 89 LEU A C 1
ATOM 719 O O . LEU A 1 89 ? 8.117 -2.104 4.172 1 97.31 89 LEU A O 1
ATOM 723 N N . PHE A 1 90 ? 6.648 -0.522 3.588 1 97.81 90 PHE A N 1
ATOM 724 C CA . PHE A 1 90 ? 5.762 -1.437 2.877 1 97.81 90 PHE A CA 1
ATOM 725 C C . PHE A 1 90 ? 6.516 -2.174 1.776 1 97.81 90 PHE A C 1
ATOM 727 O O . PHE A 1 90 ? 6.488 -3.404 1.715 1 97.81 90 PHE A O 1
ATOM 734 N N . LEU A 1 91 ? 7.23 -1.449 0.958 1 98.31 91 LEU A N 1
ATOM 735 C CA . LEU A 1 91 ? 7.98 -2.045 -0.143 1 98.31 91 LEU A CA 1
ATOM 736 C C . LEU A 1 91 ? 9.156 -2.863 0.381 1 98.31 91 LEU A C 1
ATOM 738 O O . LEU A 1 91 ? 9.484 -3.914 -0.177 1 98.31 91 LEU A O 1
ATOM 742 N N . PHE A 1 92 ? 9.758 -2.383 1.352 1 98.5 92 PHE A N 1
ATOM 743 C CA . PHE A 1 92 ? 10.867 -3.09 1.979 1 98.5 92 PHE A CA 1
ATOM 744 C C . PHE A 1 92 ? 10.422 -4.445 2.508 1 98.5 92 PHE A C 1
ATOM 746 O O . PHE A 1 92 ? 11.102 -5.453 2.305 1 98.5 92 PHE A O 1
ATOM 753 N N . ILE A 1 93 ? 9.336 -4.496 3.127 1 98.62 93 ILE A N 1
ATOM 754 C CA . ILE A 1 93 ? 8.789 -5.734 3.67 1 98.62 93 ILE A CA 1
ATOM 755 C C . ILE A 1 93 ? 8.469 -6.703 2.533 1 98.62 93 ILE A C 1
ATOM 757 O O . ILE A 1 93 ? 8.766 -7.895 2.621 1 98.62 93 ILE A O 1
ATOM 761 N N . ALA A 1 94 ? 7.848 -6.191 1.481 1 98.56 94 ALA A N 1
ATOM 762 C CA . ALA A 1 94 ? 7.559 -7.031 0.323 1 98.56 94 ALA A CA 1
ATOM 763 C C . ALA A 1 94 ? 8.836 -7.648 -0.24 1 98.56 94 ALA A C 1
ATOM 765 O O . ALA A 1 94 ? 8.891 -8.852 -0.487 1 98.56 94 ALA A O 1
ATOM 766 N N . ASP A 1 95 ? 9.852 -6.852 -0.369 1 98.44 95 ASP A N 1
ATOM 767 C CA . ASP A 1 95 ? 11.086 -7.301 -1.004 1 98.44 95 ASP A CA 1
ATOM 768 C C . ASP A 1 95 ? 11.867 -8.242 -0.085 1 98.44 95 ASP A C 1
ATOM 770 O O . ASP A 1 95 ? 12.438 -9.234 -0.543 1 98.44 95 ASP A O 1
ATOM 774 N N . ILE A 1 96 ? 11.945 -7.938 1.188 1 98.38 96 ILE A N 1
ATOM 775 C CA . ILE A 1 96 ? 12.633 -8.812 2.135 1 98.38 96 ILE A CA 1
ATOM 776 C C . ILE A 1 96 ? 11.906 -10.156 2.217 1 98.38 96 ILE A C 1
ATOM 778 O O . ILE A 1 96 ? 12.539 -11.211 2.266 1 98.38 96 ILE A O 1
ATOM 782 N N . ALA A 1 97 ? 10.562 -10.094 2.303 1 98.25 97 ALA A N 1
ATOM 783 C CA . ALA A 1 97 ? 9.789 -11.328 2.291 1 98.25 97 ALA A CA 1
ATOM 784 C C . ALA A 1 97 ? 10.094 -12.156 1.047 1 98.25 97 ALA A C 1
ATOM 786 O O . ALA A 1 97 ? 10.266 -13.375 1.13 1 98.25 97 ALA A O 1
ATOM 787 N N . LEU A 1 98 ? 10.133 -11.484 -0.046 1 97.62 98 LEU A N 1
ATOM 788 C CA . LEU A 1 98 ? 10.453 -12.148 -1.303 1 97.62 98 LEU A CA 1
AT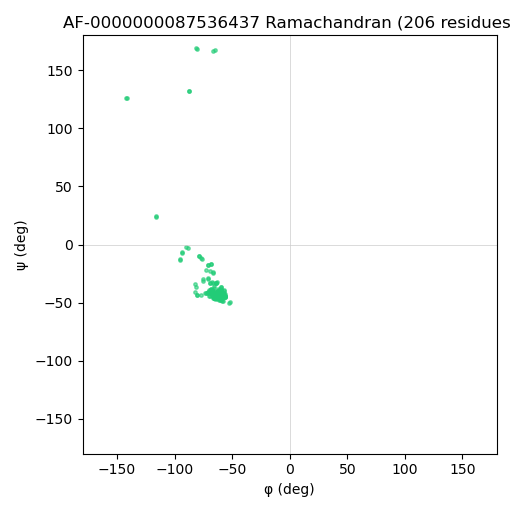OM 789 C C . LEU A 1 98 ? 11.82 -12.828 -1.227 1 97.62 98 LEU A C 1
ATOM 791 O O . LEU A 1 98 ? 11.969 -13.992 -1.604 1 97.62 98 LEU A O 1
ATOM 795 N N . LEU A 1 99 ? 12.789 -12.172 -0.71 1 96.75 99 LEU A N 1
ATOM 796 C CA . LEU A 1 99 ? 14.148 -12.68 -0.622 1 96.75 99 LEU A CA 1
ATOM 797 C C . LEU A 1 99 ? 14.227 -13.852 0.35 1 96.75 99 LEU A C 1
ATOM 799 O O . LEU A 1 99 ? 14.922 -14.844 0.087 1 96.75 99 LEU A O 1
ATOM 803 N N . ILE A 1 100 ? 13.586 -13.742 1.407 1 97.12 100 ILE A N 1
ATOM 804 C CA . ILE A 1 100 ? 13.602 -14.805 2.404 1 97.12 100 ILE A CA 1
ATOM 805 C C . ILE A 1 100 ? 12.922 -16.047 1.837 1 97.12 100 ILE A C 1
ATOM 807 O O . ILE A 1 100 ? 13.453 -17.156 1.943 1 97.12 100 ILE A O 1
ATOM 811 N N . LEU A 1 101 ? 11.773 -15.844 1.215 1 96.62 101 LEU A N 1
ATOM 812 C CA . LEU A 1 101 ? 11.016 -16.969 0.667 1 96.62 101 LEU A CA 1
ATOM 813 C C . LEU A 1 101 ? 11.789 -17.656 -0.451 1 96.62 101 LEU A C 1
ATOM 815 O O . LEU A 1 101 ? 11.68 -18.859 -0.63 1 96.62 101 LEU A O 1
ATOM 819 N N . ARG A 1 102 ? 12.523 -16.859 -1.137 1 94.62 102 ARG A N 1
ATOM 820 C CA . ARG A 1 102 ? 13.344 -17.375 -2.229 1 94.62 102 ARG A CA 1
ATOM 821 C C . ARG A 1 102 ? 14.406 -18.344 -1.706 1 94.62 102 ARG A C 1
ATOM 823 O O . ARG A 1 102 ? 14.781 -19.297 -2.398 1 94.62 102 ARG A O 1
ATOM 830 N N . LYS A 1 103 ? 14.875 -18.141 -0.574 1 92.44 103 LYS A N 1
ATOM 831 C CA . LYS A 1 103 ? 15.938 -18.953 0.009 1 92.44 103 LYS A CA 1
ATOM 832 C C . LYS A 1 103 ? 15.367 -20.234 0.619 1 92.44 103 LYS A C 1
ATOM 834 O O . LYS A 1 103 ? 16.062 -21.25 0.702 1 92.44 103 LYS A O 1
ATOM 839 N N . ILE A 1 104 ? 14.234 -20.156 1.128 1 84.06 104 ILE A N 1
ATOM 840 C CA . ILE A 1 104 ? 13.648 -21.297 1.824 1 84.06 104 ILE A CA 1
ATOM 841 C C . ILE A 1 104 ? 13.023 -22.25 0.811 1 84.06 104 ILE A C 1
ATOM 843 O O . ILE A 1 104 ? 13.109 -23.469 0.964 1 84.06 104 ILE A O 1
ATOM 847 N N . LYS A 1 105 ? 12.359 -21.734 -0.177 1 67.69 105 LYS A N 1
ATOM 848 C CA . LYS A 1 105 ? 11.609 -22.641 -1.044 1 67.69 105 LYS A CA 1
ATOM 849 C C . LYS A 1 105 ? 12.383 -22.922 -2.33 1 67.69 105 LYS A C 1
ATOM 851 O O . LYS A 1 105 ? 13.008 -22.031 -2.902 1 67.69 105 LYS A O 1
ATOM 856 N N . MET B 1 1 ? -16.562 21.969 -7.766 1 50.19 1 MET B N 1
ATOM 857 C CA . MET B 1 1 ? -16.125 20.578 -7.727 1 50.19 1 MET B CA 1
ATOM 858 C C . MET B 1 1 ? -15.203 20.328 -6.535 1 50.19 1 MET B C 1
ATOM 860 O O . MET B 1 1 ? -15.375 19.359 -5.801 1 50.19 1 MET B O 1
ATOM 864 N N . ILE B 1 2 ? -14.312 21.344 -6.227 1 71.75 2 ILE B N 1
ATOM 865 C CA . ILE B 1 2 ? -13.375 21.359 -5.109 1 71.75 2 ILE B CA 1
ATOM 866 C C . ILE B 1 2 ? -14.133 21.484 -3.795 1 71.75 2 ILE B C 1
ATOM 868 O O . ILE B 1 2 ? -13.805 20.828 -2.811 1 71.75 2 ILE B O 1
ATOM 872 N N . GLU B 1 3 ? -15.336 22.016 -3.973 1 83.12 3 GLU B N 1
ATOM 873 C CA . GLU B 1 3 ? -16.094 22.203 -2.736 1 83.12 3 GLU B CA 1
ATOM 874 C C . GLU B 1 3 ? -16.75 20.906 -2.285 1 83.12 3 GLU B C 1
ATOM 876 O O . GLU B 1 3 ? -16.688 20.562 -1.104 1 83.12 3 GLU B O 1
ATOM 881 N N . TRP B 1 4 ? -17.281 20.297 -3.299 1 87.75 4 TRP B N 1
ATOM 882 C CA . TRP B 1 4 ? -17.953 19.062 -2.943 1 87.75 4 TRP B CA 1
ATOM 883 C C . TRP B 1 4 ? -16.953 18.031 -2.422 1 87.75 4 TRP B C 1
ATOM 885 O O . TRP B 1 4 ? -17.234 17.312 -1.451 1 87.75 4 TRP B O 1
ATOM 895 N N . ILE B 1 5 ? -15.828 17.875 -2.984 1 88.56 5 ILE B N 1
ATOM 896 C CA . ILE B 1 5 ? -14.789 16.953 -2.549 1 88.56 5 ILE B CA 1
ATOM 897 C C . ILE B 1 5 ? -14.328 17.328 -1.141 1 88.56 5 ILE B C 1
ATOM 899 O O . ILE B 1 5 ? -14.102 16.438 -0.307 1 88.56 5 ILE B O 1
ATOM 903 N N . THR B 1 6 ? -14.234 18.594 -0.892 1 92.06 6 THR B N 1
ATOM 904 C CA . THR B 1 6 ? -13.844 19.062 0.435 1 92.06 6 THR B CA 1
ATOM 905 C C . THR B 1 6 ? -14.898 18.672 1.473 1 92.06 6 THR B C 1
ATOM 907 O O . THR B 1 6 ? -14.562 18.188 2.551 1 92.06 6 THR B O 1
ATOM 910 N N . LEU B 1 7 ? -16.109 18.844 1.106 1 91.88 7 LEU B N 1
ATOM 911 C CA . LEU B 1 7 ? -17.188 18.484 2.02 1 91.88 7 LEU B CA 1
ATOM 912 C C . LEU B 1 7 ? -17.172 16.984 2.311 1 91.88 7 LEU B C 1
ATOM 914 O O . LEU B 1 7 ? -17.359 16.578 3.455 1 91.88 7 LEU B O 1
ATOM 918 N N . LEU B 1 8 ? -16.922 16.281 1.294 1 91.88 8 LEU B N 1
ATOM 919 C CA . LEU B 1 8 ? -16.875 14.82 1.443 1 91.88 8 LEU B CA 1
ATOM 920 C C . LEU B 1 8 ? -15.719 14.406 2.346 1 91.88 8 LEU B C 1
ATOM 922 O O . LEU B 1 8 ? -15.906 13.617 3.273 1 91.88 8 LEU B O 1
ATOM 926 N N . LEU B 1 9 ? -14.562 14.945 2.168 1 94.38 9 LEU B N 1
ATOM 927 C CA . LEU B 1 9 ? -13.367 14.547 2.906 1 94.38 9 LEU B CA 1
ATOM 928 C C . LEU B 1 9 ? -13.391 15.117 4.32 1 94.38 9 LEU B C 1
ATOM 930 O O . LEU B 1 9 ? -12.656 14.648 5.191 1 94.38 9 LEU B O 1
ATOM 934 N N . ASP B 1 10 ? -14.289 16.031 4.523 1 95.31 10 ASP B N 1
ATOM 935 C CA . ASP B 1 10 ? -14.438 16.578 5.867 1 95.31 10 ASP B CA 1
ATOM 936 C C . ASP B 1 10 ? -15.43 15.758 6.688 1 95.31 10 ASP B C 1
ATOM 938 O O . ASP B 1 10 ? -15.562 15.961 7.895 1 95.31 10 ASP B O 1
ATOM 942 N N . SER B 1 11 ? -15.977 14.82 6.098 1 95.25 11 SER B N 1
ATOM 943 C CA . SER B 1 11 ? -17.062 14.07 6.711 1 95.25 11 SER B CA 1
ATOM 944 C C . SER B 1 11 ? -16.531 12.922 7.562 1 95.25 11 SER B C 1
ATOM 946 O O . SER B 1 11 ? -15.766 12.086 7.082 1 95.25 11 SER B O 1
ATOM 948 N N . LYS B 1 12 ? -17.062 12.805 8.797 1 95 12 LYS B N 1
ATOM 949 C CA . LYS B 1 12 ? -16.719 11.703 9.688 1 95 12 LYS B CA 1
ATOM 950 C C . LYS B 1 12 ? -17.406 10.414 9.25 1 95 12 LYS B C 1
ATOM 952 O O . LYS B 1 12 ? -16.891 9.32 9.461 1 95 12 LYS B O 1
ATOM 957 N N . PHE B 1 13 ? -18.5 10.656 8.711 1 94.31 13 PHE B N 1
ATOM 958 C CA . PHE B 1 13 ? -19.234 9.5 8.195 1 94.31 13 PHE B CA 1
ATOM 959 C C . PHE B 1 13 ? -18.406 8.789 7.121 1 94.31 13 PHE B C 1
ATOM 961 O O . PHE B 1 13 ? -18.281 7.562 7.148 1 94.31 13 PHE B O 1
ATOM 968 N N . LEU B 1 14 ? -17.859 9.484 6.188 1 94 14 LEU B N 1
ATOM 969 C CA . LEU B 1 14 ? -17.031 8.906 5.137 1 94 14 LEU B CA 1
ATOM 970 C C . LEU B 1 14 ? -15.812 8.219 5.727 1 94 14 LEU B C 1
ATOM 972 O O . LEU B 1 14 ? -15.383 7.168 5.234 1 94 14 LEU B O 1
ATOM 976 N N . MET B 1 15 ? -15.297 8.812 6.707 1 93.06 15 MET B N 1
ATOM 977 C CA . MET B 1 15 ? -14.125 8.234 7.352 1 93.06 15 MET B CA 1
ATOM 978 C C . MET B 1 15 ? -14.422 6.84 7.883 1 93.06 15 MET B C 1
ATOM 980 O O . MET B 1 15 ? -13.648 5.906 7.668 1 93.06 15 MET B O 1
ATOM 984 N N . ARG B 1 16 ? -15.57 6.75 8.57 1 94 16 ARG B N 1
ATOM 985 C CA . ARG B 1 16 ? -15.969 5.457 9.117 1 94 16 ARG B CA 1
ATOM 986 C C . ARG B 1 16 ? -16.281 4.461 8.008 1 94 16 ARG B C 1
ATOM 988 O O . ARG B 1 16 ? -15.859 3.303 8.07 1 94 16 ARG B O 1
ATOM 995 N N . ALA B 1 17 ? -16.938 4.871 7.02 1 93.81 17 ALA B N 1
ATOM 996 C CA . ALA B 1 17 ? -17.281 4.016 5.891 1 93.81 17 ALA B CA 1
ATOM 997 C C . ALA B 1 17 ? -16.031 3.51 5.176 1 93.81 17 ALA B C 1
ATOM 999 O O . ALA B 1 17 ? -15.953 2.334 4.812 1 93.81 17 ALA B O 1
ATOM 1000 N N . ASN B 1 18 ? -15.086 4.379 4.965 1 93.38 18 ASN B N 1
ATOM 1001 C CA . ASN B 1 18 ? -13.836 4.008 4.309 1 93.38 18 ASN B CA 1
ATOM 1002 C C . ASN B 1 18 ? -13.062 2.979 5.125 1 93.38 18 ASN B C 1
ATOM 1004 O O . ASN B 1 18 ? -12.461 2.059 4.566 1 93.38 18 ASN B O 1
ATOM 1008 N N . GLY B 1 19 ? -13.086 3.223 6.418 1 92.56 19 GLY B N 1
ATOM 1009 C CA . GLY B 1 19 ? -12.438 2.25 7.281 1 92.56 19 GLY B CA 1
ATOM 1010 C C . GLY B 1 19 ? -13.031 0.858 7.164 1 92.56 19 GLY B C 1
ATOM 1011 O O . GLY B 1 19 ? -12.305 -0.125 7.031 1 92.56 19 GLY B O 1
ATOM 1012 N N . ILE B 1 20 ? -14.312 0.767 7.203 1 94.88 20 ILE B N 1
ATOM 1013 C CA . ILE B 1 20 ? -15.016 -0.506 7.098 1 94.88 20 ILE B CA 1
ATOM 1014 C C . ILE B 1 20 ? -14.758 -1.126 5.727 1 94.88 20 ILE B C 1
ATOM 1016 O O . ILE B 1 20 ? -14.461 -2.318 5.621 1 94.88 20 ILE B O 1
ATOM 1020 N N . LEU B 1 21 ? -14.859 -0.318 4.723 1 96.19 21 LEU B N 1
ATOM 1021 C CA . LEU B 1 21 ? -14.641 -0.812 3.367 1 96.19 21 LEU B CA 1
ATOM 1022 C C . LEU B 1 21 ? -13.219 -1.34 3.205 1 96.19 21 LEU B C 1
ATOM 1024 O O . LEU B 1 21 ? -13.008 -2.4 2.609 1 96.19 21 LEU B O 1
ATOM 1028 N N . GLY B 1 22 ? -12.234 -0.565 3.701 1 95.5 22 GLY B N 1
ATOM 1029 C CA . GLY B 1 22 ? -10.859 -1.021 3.633 1 95.5 22 GLY B CA 1
ATOM 1030 C C . GLY B 1 22 ? -10.641 -2.365 4.305 1 95.5 22 GLY B C 1
ATOM 1031 O O . GLY B 1 22 ? -9.945 -3.229 3.766 1 95.5 22 GLY B O 1
ATOM 1032 N N . PHE B 1 23 ? -11.258 -2.498 5.422 1 94.56 23 PHE B N 1
ATOM 1033 C CA . PHE B 1 23 ? -11.141 -3.748 6.164 1 94.56 23 PHE B CA 1
ATOM 1034 C C . PHE B 1 23 ? -11.766 -4.898 5.387 1 94.56 23 PHE B C 1
ATOM 1036 O O . PHE B 1 23 ? -11.195 -5.988 5.312 1 94.56 23 PHE B O 1
ATOM 1043 N N . LEU B 1 24 ? -12.875 -4.723 4.793 1 96.69 24 LEU B N 1
ATOM 1044 C CA . LEU B 1 24 ? -13.578 -5.746 4.023 1 96.69 24 LEU B CA 1
ATOM 1045 C C . LEU B 1 24 ? -12.781 -6.121 2.773 1 96.69 24 LEU B C 1
ATOM 1047 O O . LEU B 1 24 ? -12.695 -7.297 2.418 1 96.69 24 LEU B O 1
ATOM 1051 N N . LEU B 1 25 ? -12.234 -5.129 2.154 1 98.12 25 LEU B N 1
ATOM 1052 C CA . LEU B 1 25 ? -11.469 -5.383 0.941 1 98.12 25 LEU B CA 1
ATOM 1053 C C . LEU B 1 25 ? -10.195 -6.16 1.257 1 98.12 25 LEU B C 1
ATOM 1055 O O . LEU B 1 25 ? -9.805 -7.059 0.505 1 98.12 25 LEU B O 1
ATOM 1059 N N . LEU B 1 26 ? -9.555 -5.742 2.328 1 97.81 26 LEU B N 1
ATOM 1060 C CA . LEU B 1 26 ? -8.398 -6.535 2.746 1 97.81 26 LEU B CA 1
ATOM 1061 C C . LEU B 1 26 ? -8.812 -7.973 3.055 1 97.81 26 LEU B C 1
ATOM 1063 O O . LEU B 1 26 ? -8.117 -8.914 2.672 1 97.81 26 LEU B O 1
ATOM 1067 N N . GLY B 1 27 ? -9.898 -8.109 3.762 1 97.94 27 GLY B N 1
ATOM 1068 C CA . GLY B 1 27 ? -10.414 -9.438 4.055 1 97.94 27 GLY B CA 1
ATOM 1069 C C . GLY B 1 27 ? -10.68 -10.266 2.809 1 97.94 27 GLY B C 1
ATOM 1070 O O . GLY B 1 27 ? -10.359 -11.453 2.771 1 97.94 27 GLY B O 1
ATOM 1071 N N . PHE B 1 28 ? -11.273 -9.672 1.832 1 97.69 28 PHE B N 1
ATOM 1072 C CA . PHE B 1 28 ? -11.531 -10.352 0.569 1 97.69 28 PHE B CA 1
ATOM 1073 C C . PHE B 1 28 ? -10.227 -10.844 -0.053 1 97.69 28 PHE B C 1
ATOM 1075 O O . PHE B 1 28 ? -10.148 -11.984 -0.523 1 97.69 28 PHE B O 1
ATOM 1082 N N . PHE B 1 29 ? -9.227 -10 -0.066 1 97.69 29 PHE B N 1
ATOM 1083 C CA . PHE B 1 29 ? -7.941 -10.367 -0.639 1 97.69 29 PHE B CA 1
ATOM 1084 C C . PHE B 1 29 ? -7.34 -11.555 0.1 1 97.69 29 PHE B C 1
ATOM 1086 O O . PHE B 1 29 ? -6.879 -12.516 -0.524 1 97.69 29 PHE B O 1
ATOM 1093 N N . VAL B 1 30 ? -7.406 -11.477 1.424 1 97.75 30 VAL B N 1
ATOM 1094 C CA . VAL B 1 30 ? -6.863 -12.547 2.258 1 97.75 30 VAL B CA 1
ATOM 1095 C C . VAL B 1 30 ? -7.656 -13.828 2.039 1 97.75 30 VAL B C 1
ATOM 1097 O O . VAL B 1 30 ? -7.078 -14.906 1.899 1 97.75 30 VAL B O 1
ATOM 1100 N N . PHE B 1 31 ? -8.898 -13.672 2.008 1 97.5 31 PHE B N 1
ATOM 1101 C CA . PHE B 1 31 ? -9.766 -14.82 1.794 1 97.5 31 PHE B CA 1
ATOM 1102 C C . PHE B 1 31 ? -9.469 -15.484 0.456 1 97.5 31 PHE B C 1
ATOM 1104 O O . PHE B 1 31 ? -9.352 -16.703 0.377 1 97.5 31 PHE B O 1
ATOM 1111 N N . PHE B 1 32 ? -9.344 -14.703 -0.575 1 97.31 32 PHE B N 1
ATOM 1112 C CA . PHE B 1 32 ? -9.047 -15.258 -1.89 1 97.31 32 PHE B CA 1
ATOM 1113 C C . PHE B 1 32 ? -7.691 -15.961 -1.882 1 97.31 32 PHE B C 1
ATOM 1115 O O . PHE B 1 32 ? -7.547 -17.047 -2.449 1 97.31 32 PHE B O 1
ATOM 1122 N N . TYR B 1 33 ? -6.73 -15.398 -1.237 1 97.5 33 TYR B N 1
ATOM 1123 C CA . TYR B 1 33 ? -5.402 -15.992 -1.162 1 97.5 33 TYR B CA 1
ATOM 1124 C C . TYR B 1 33 ? -5.465 -17.406 -0.579 1 97.5 33 TYR B C 1
ATOM 1126 O O . TYR B 1 33 ? -4.762 -18.297 -1.042 1 97.5 33 TYR B O 1
ATOM 1134 N N . PHE B 1 34 ? -6.301 -17.562 0.401 1 97.81 34 PHE B N 1
ATOM 1135 C CA . PHE B 1 34 ? -6.34 -18.844 1.095 1 97.81 34 PHE B CA 1
ATOM 1136 C C . PHE B 1 34 ? -7.406 -19.75 0.492 1 97.81 34 PHE B C 1
ATOM 1138 O O . PHE B 1 34 ? -7.535 -20.922 0.883 1 97.81 34 PHE B O 1
ATOM 1145 N N . SER B 1 35 ? -8.219 -19.297 -0.406 1 96.88 35 SER B N 1
ATOM 1146 C CA . SER B 1 35 ? -9.234 -20.125 -1.06 1 96.88 35 SER B CA 1
ATOM 1147 C C . SER B 1 35 ? -8.594 -21.219 -1.916 1 96.88 35 SER B C 1
ATOM 1149 O O . SER B 1 35 ? -7.402 -21.156 -2.223 1 96.88 35 SER B O 1
ATOM 1151 N N . LYS B 1 36 ? -9.359 -22.172 -2.346 1 96.75 36 LYS B N 1
ATOM 1152 C CA . LYS B 1 36 ? -8.883 -23.266 -3.201 1 96.75 36 LYS B CA 1
ATOM 1153 C C . LYS B 1 36 ? -8.328 -22.719 -4.516 1 96.75 36 LYS B C 1
ATOM 1155 O O . LYS B 1 36 ? -7.254 -23.125 -4.957 1 96.75 36 LYS B O 1
ATOM 1160 N N . GLU B 1 37 ? -9.031 -21.75 -5.004 1 95.31 37 GLU B N 1
ATOM 1161 C CA . GLU B 1 37 ? -8.609 -21.156 -6.266 1 95.31 37 GLU B CA 1
ATOM 1162 C C . GLU B 1 37 ? -7.328 -20.328 -6.086 1 95.31 37 GLU B C 1
ATOM 1164 O O . GLU B 1 37 ? -6.426 -20.391 -6.922 1 95.31 37 GLU B O 1
ATOM 1169 N N . GLY B 1 38 ? -7.211 -19.594 -5.051 1 95.19 38 GLY B N 1
ATOM 1170 C CA . GLY B 1 38 ? -6.07 -18.734 -4.801 1 95.19 38 GLY B CA 1
ATOM 1171 C C . GLY B 1 38 ? -4.793 -19.5 -4.512 1 95.19 38 GLY B C 1
ATOM 1172 O O . GLY B 1 38 ? -3.693 -18.953 -4.68 1 95.19 38 GLY B O 1
ATOM 1173 N N . ARG B 1 39 ? -4.957 -20.75 -4.188 1 96.12 39 ARG B N 1
ATOM 1174 C CA . ARG B 1 39 ? -3.797 -21.531 -3.771 1 96.12 39 ARG B CA 1
ATOM 1175 C C . ARG B 1 39 ? -3.215 -22.312 -4.945 1 96.12 39 ARG B C 1
ATOM 1177 O O . ARG B 1 39 ? -2.096 -22.828 -4.863 1 96.12 39 ARG B O 1
ATOM 1184 N N . ASP B 1 40 ? -3.932 -22.359 -5.961 1 95.56 40 ASP B N 1
ATOM 1185 C CA . ASP B 1 40 ? -3.381 -23.078 -7.113 1 95.56 40 ASP B CA 1
ATOM 1186 C C . ASP B 1 40 ? -2.412 -22.188 -7.891 1 95.56 40 ASP B C 1
ATOM 1188 O O . ASP B 1 40 ? -2.23 -21.016 -7.555 1 95.56 40 ASP B O 1
ATOM 1192 N N . GLU B 1 41 ? -1.688 -22.812 -8.805 1 94.44 41 GLU B N 1
ATOM 1193 C CA . GLU B 1 41 ? -0.652 -22.109 -9.555 1 94.44 41 GLU B CA 1
ATOM 1194 C C . GLU B 1 41 ? -1.237 -20.922 -10.32 1 94.44 41 GLU B C 1
ATOM 1196 O O . GLU B 1 41 ? -0.655 -19.844 -10.344 1 94.44 41 GLU B O 1
ATOM 1201 N N . ARG B 1 42 ? -2.365 -21.156 -10.93 1 95.38 42 ARG B N 1
ATOM 1202 C CA . ARG B 1 42 ? -3.02 -20.094 -11.672 1 95.38 42 ARG B CA 1
ATOM 1203 C C . ARG B 1 42 ? -3.428 -18.953 -10.75 1 95.38 42 ARG B C 1
ATOM 1205 O O . ARG B 1 42 ? -3.199 -17.781 -11.055 1 95.38 42 ARG B O 1
ATOM 1212 N N . GLY B 1 43 ? -4.051 -19.297 -9.609 1 96.81 43 GLY B N 1
ATOM 1213 C CA . GLY B 1 43 ? -4.48 -18.312 -8.625 1 96.81 43 GLY B CA 1
ATOM 1214 C C . GLY B 1 43 ? -3.338 -17.484 -8.078 1 96.81 43 GLY B C 1
ATOM 1215 O O . GLY B 1 43 ? -3.471 -16.266 -7.918 1 96.81 43 GLY B O 1
ATOM 1216 N N . ARG B 1 44 ? -2.201 -18.109 -7.848 1 97.56 44 ARG B N 1
ATOM 1217 C CA . ARG B 1 44 ? -1.035 -17.375 -7.363 1 97.56 44 ARG B CA 1
ATOM 1218 C C . ARG B 1 44 ? -0.53 -16.391 -8.406 1 97.56 44 ARG B C 1
ATOM 1220 O O . ARG B 1 44 ? -0.087 -15.289 -8.07 1 97.56 44 ARG B O 1
ATOM 1227 N N . GLY B 1 45 ? -0.629 -16.812 -9.641 1 97.5 45 GLY B N 1
ATOM 1228 C CA . GLY B 1 45 ? -0.275 -15.914 -10.727 1 97.5 45 GLY B CA 1
ATOM 1229 C C . GLY B 1 45 ? -1.174 -14.695 -10.797 1 97.5 45 GLY B C 1
ATOM 1230 O O . GLY B 1 45 ? -0.699 -13.578 -11.031 1 97.5 45 GLY B O 1
ATOM 1231 N N . LEU B 1 46 ? -2.457 -14.844 -10.617 1 97.81 46 LEU B N 1
ATOM 1232 C CA . LEU B 1 46 ? -3.41 -13.734 -10.617 1 97.81 46 LEU B CA 1
ATOM 1233 C C . LEU B 1 46 ? -3.117 -12.766 -9.477 1 97.81 46 LEU B C 1
ATOM 1235 O O . LEU B 1 46 ? -3.131 -11.547 -9.672 1 97.81 46 LEU B O 1
ATOM 1239 N N . ILE B 1 47 ? -2.871 -13.367 -8.336 1 98.38 47 ILE B N 1
ATOM 1240 C CA . ILE B 1 47 ? -2.598 -12.547 -7.16 1 98.38 47 ILE B CA 1
ATOM 1241 C C . ILE B 1 47 ? -1.319 -11.742 -7.371 1 98.38 47 ILE B C 1
ATOM 1243 O O . ILE B 1 47 ? -1.269 -10.555 -7.055 1 9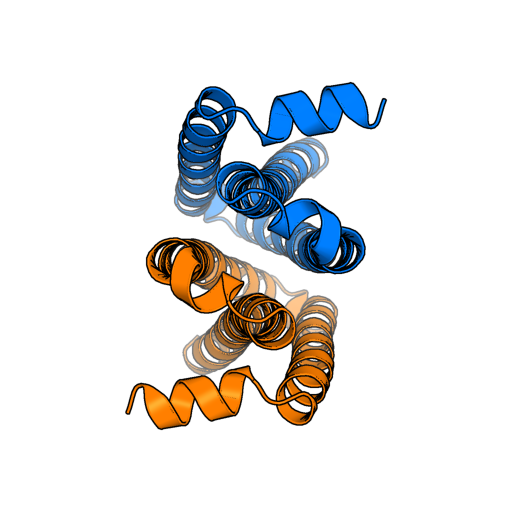8.38 47 ILE B O 1
ATOM 1247 N N . ALA B 1 48 ? -0.322 -12.352 -7.91 1 98.25 48 ALA B N 1
ATOM 1248 C CA . ALA B 1 48 ? 0.941 -11.664 -8.164 1 98.25 48 ALA B CA 1
ATOM 1249 C C . ALA B 1 48 ? 0.744 -10.492 -9.125 1 98.25 48 ALA B C 1
ATOM 1251 O O . ALA B 1 48 ? 1.231 -9.391 -8.875 1 98.25 48 ALA B O 1
ATOM 1252 N N . THR B 1 49 ? -0.014 -10.711 -10.18 1 98.25 49 THR B N 1
ATOM 1253 C CA . THR B 1 49 ? -0.233 -9.672 -11.172 1 98.25 49 THR B CA 1
ATOM 1254 C C . THR B 1 49 ? -1.102 -8.555 -10.609 1 98.25 49 THR B C 1
ATOM 1256 O O . THR B 1 49 ? -0.802 -7.371 -10.797 1 98.25 49 THR B O 1
ATOM 1259 N N . ALA B 1 50 ? -2.125 -8.906 -9.945 1 98.56 50 ALA B N 1
ATOM 1260 C CA . ALA B 1 50 ? -2.99 -7.91 -9.32 1 98.56 50 ALA B CA 1
ATOM 1261 C C . ALA B 1 50 ? -2.217 -7.066 -8.312 1 98.56 50 ALA B C 1
ATOM 1263 O O . ALA B 1 50 ? -2.426 -5.855 -8.219 1 98.56 50 ALA B O 1
ATOM 1264 N N . SER B 1 51 ? -1.337 -7.742 -7.594 1 98.44 51 SER B N 1
ATOM 1265 C CA . SER B 1 51 ? -0.54 -7.043 -6.59 1 98.44 51 SER B CA 1
ATOM 1266 C C . SER B 1 51 ? 0.443 -6.074 -7.242 1 98.44 51 SER B C 1
ATOM 1268 O O . SER B 1 51 ? 0.649 -4.965 -6.75 1 98.44 51 SER B O 1
ATOM 1270 N N . LEU B 1 52 ? 1.04 -6.469 -8.32 1 98.12 52 LEU B N 1
ATOM 1271 C CA . LEU B 1 52 ? 1.919 -5.559 -9.047 1 98.12 52 LEU B CA 1
ATOM 1272 C C . LEU B 1 52 ? 1.166 -4.305 -9.477 1 98.12 52 LEU B C 1
ATOM 1274 O O . LEU B 1 52 ? 1.648 -3.188 -9.281 1 98.12 52 LEU B O 1
ATOM 1278 N N . ILE B 1 53 ? 0.046 -4.457 -10.055 1 98.31 53 ILE B N 1
ATOM 1279 C CA . ILE B 1 53 ? -0.779 -3.342 -10.5 1 98.31 53 ILE B CA 1
ATOM 1280 C C . ILE B 1 53 ? -1.108 -2.434 -9.32 1 98.31 53 ILE B C 1
ATOM 1282 O O . ILE B 1 53 ? -1.007 -1.208 -9.422 1 98.31 53 ILE B O 1
ATOM 1286 N N . ALA B 1 54 ? -1.436 -3.02 -8.227 1 98.5 54 ALA B N 1
ATOM 1287 C CA . ALA B 1 54 ? -1.81 -2.256 -7.043 1 98.5 54 ALA B CA 1
ATOM 1288 C C . ALA B 1 54 ? -0.61 -1.501 -6.477 1 98.5 54 ALA B C 1
ATOM 1290 O O . ALA B 1 54 ? -0.747 -0.369 -6.004 1 98.5 54 ALA B O 1
ATOM 1291 N N . PHE B 1 55 ? 0.576 -2.139 -6.453 1 97.75 55 PHE B N 1
ATOM 1292 C CA . PHE B 1 55 ? 1.782 -1.481 -5.965 1 97.75 55 PHE B CA 1
ATOM 1293 C C . PHE B 1 55 ? 2.096 -0.238 -6.785 1 97.75 55 PHE B C 1
ATOM 1295 O O . PHE B 1 55 ? 2.385 0.824 -6.23 1 97.75 55 PHE B O 1
ATOM 1302 N N . VAL B 1 56 ? 2.002 -0.312 -8.047 1 97.19 56 VAL B N 1
ATOM 1303 C CA . VAL B 1 56 ? 2.246 0.823 -8.93 1 97.19 56 VAL B CA 1
ATOM 1304 C C . VAL B 1 56 ? 1.177 1.891 -8.711 1 97.19 56 VAL B C 1
ATOM 1306 O O . VAL B 1 56 ? 1.486 3.082 -8.633 1 97.19 56 VAL B O 1
ATOM 1309 N N . ALA B 1 57 ? -0.013 1.455 -8.578 1 97.5 57 ALA B N 1
ATOM 1310 C CA . ALA B 1 57 ? -1.098 2.402 -8.336 1 97.5 57 ALA B CA 1
ATOM 1311 C C . ALA B 1 57 ? -0.888 3.154 -7.023 1 97.5 57 ALA B C 1
ATOM 1313 O O . ALA B 1 57 ? -1.174 4.352 -6.934 1 97.5 57 ALA B O 1
ATOM 1314 N N . LEU B 1 58 ? -0.437 2.41 -6.004 1 97.12 58 LEU B N 1
ATOM 1315 C CA . LEU B 1 58 ? -0.217 3.045 -4.711 1 97.12 58 LEU B CA 1
ATOM 1316 C C . LEU B 1 58 ? 0.813 4.164 -4.82 1 97.12 58 LEU B C 1
ATOM 1318 O O . LEU B 1 58 ? 0.697 5.188 -4.145 1 97.12 58 LEU B O 1
ATOM 1322 N N . PHE B 1 59 ? 1.842 3.975 -5.652 1 94.88 59 PHE B N 1
ATOM 1323 C CA . PHE B 1 59 ? 2.828 5.02 -5.895 1 94.88 59 PHE B CA 1
ATOM 1324 C C . PHE B 1 59 ? 2.156 6.293 -6.395 1 94.88 59 PHE B C 1
ATOM 1326 O O . PHE B 1 59 ? 2.41 7.383 -5.871 1 94.88 59 PHE B O 1
ATOM 1333 N N . PHE B 1 60 ? 1.278 6.176 -7.297 1 95.44 60 PHE B N 1
ATOM 1334 C CA . PHE B 1 60 ? 0.602 7.336 -7.867 1 95.44 60 PHE B CA 1
ATOM 1335 C C . PHE B 1 60 ? -0.366 7.945 -6.859 1 95.44 60 PHE B C 1
ATOM 1337 O O . PHE B 1 60 ? -0.463 9.172 -6.746 1 95.44 60 PHE B O 1
ATOM 1344 N N . LEU B 1 61 ? -1.089 7.137 -6.145 1 96.06 61 LEU B N 1
ATOM 1345 C CA . LEU B 1 61 ? -2.045 7.617 -5.152 1 96.06 61 LEU B CA 1
ATOM 1346 C C . LEU B 1 61 ? -1.344 8.438 -4.074 1 96.06 61 LEU B C 1
ATOM 1348 O O . LEU B 1 61 ? -1.82 9.508 -3.693 1 96.06 61 LEU B O 1
ATOM 1352 N N . LEU B 1 62 ? -0.187 7.934 -3.613 1 94.25 62 LEU B N 1
ATOM 1353 C CA . LEU B 1 62 ? 0.531 8.641 -2.557 1 94.25 62 LEU B CA 1
ATOM 1354 C C . LEU B 1 62 ? 1.146 9.93 -3.086 1 94.25 62 LEU B C 1
ATOM 1356 O O . LEU B 1 62 ? 1.26 10.914 -2.354 1 94.25 62 LEU B O 1
ATOM 1360 N N . ASN B 1 63 ? 1.503 9.961 -4.387 1 92.81 63 ASN B N 1
ATOM 1361 C CA . ASN B 1 63 ? 1.974 11.203 -4.98 1 92.81 63 ASN B CA 1
ATOM 1362 C C . ASN B 1 63 ? 0.85 12.234 -5.098 1 92.81 63 ASN B C 1
ATOM 1364 O O . ASN B 1 63 ? 1.084 13.438 -4.957 1 92.81 63 ASN B O 1
ATOM 1368 N N . ILE B 1 64 ? -0.331 11.758 -5.324 1 94.62 64 ILE B N 1
ATOM 1369 C CA . ILE B 1 64 ? -1.485 12.648 -5.344 1 94.62 64 ILE B CA 1
ATOM 1370 C C . ILE B 1 64 ? -1.702 13.242 -3.953 1 94.62 64 ILE B C 1
ATOM 1372 O O . ILE B 1 64 ? -1.942 14.445 -3.816 1 94.62 64 ILE B O 1
ATOM 1376 N N . VAL B 1 65 ? -1.608 12.422 -2.941 1 93.75 65 VAL B N 1
ATOM 1377 C CA . VAL B 1 65 ? -1.731 12.898 -1.565 1 93.75 65 VAL B CA 1
ATOM 1378 C C . VAL B 1 65 ? -0.65 13.93 -1.276 1 93.75 65 VAL B C 1
ATOM 1380 O O . VAL B 1 65 ? -0.938 15.008 -0.74 1 93.75 65 VAL B O 1
ATOM 1383 N N . ALA B 1 66 ? 0.53 13.648 -1.695 1 91.12 66 ALA B N 1
ATOM 1384 C CA . ALA B 1 66 ? 1.66 14.539 -1.445 1 91.12 66 ALA B CA 1
ATOM 1385 C C . ALA B 1 66 ? 1.459 15.883 -2.131 1 91.12 66 ALA B C 1
ATOM 1387 O O . ALA B 1 66 ? 1.747 16.938 -1.548 1 91.12 66 ALA B O 1
ATOM 1388 N N . ASN B 1 67 ? 0.957 15.898 -3.328 1 92.69 67 ASN B N 1
ATOM 1389 C CA . ASN B 1 67 ? 0.761 17.125 -4.094 1 92.69 67 ASN B CA 1
ATOM 1390 C C . ASN B 1 67 ? -0.374 17.969 -3.521 1 92.69 67 ASN B C 1
ATOM 1392 O O . ASN B 1 67 ? -0.487 19.156 -3.83 1 92.69 67 ASN B O 1
ATOM 1396 N N . ASN B 1 68 ? -1.21 17.359 -2.7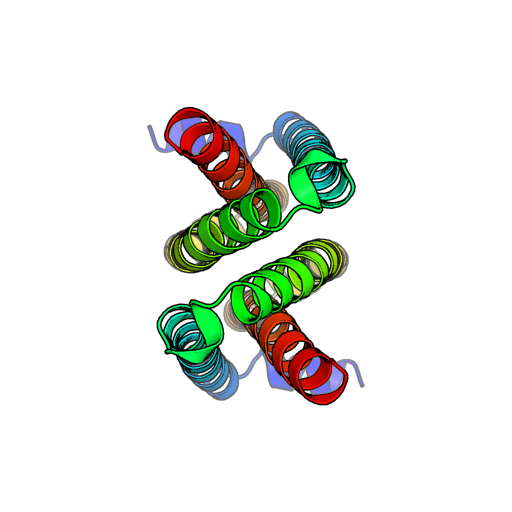17 1 94.12 68 ASN B N 1
ATOM 1397 C CA . ASN B 1 68 ? -2.336 18.078 -2.135 1 94.12 68 ASN B CA 1
ATOM 1398 C C . ASN B 1 68 ? -2.223 18.156 -0.615 1 94.12 68 ASN B C 1
ATOM 1400 O O . ASN B 1 68 ? -3.229 18.328 0.078 1 94.12 68 ASN B O 1
ATOM 1404 N N . LEU B 1 69 ? -1.068 18.062 -0.146 1 93.38 69 LEU B N 1
ATOM 1405 C CA . LEU B 1 69 ? -0.861 17.891 1.289 1 93.38 69 LEU B CA 1
ATOM 1406 C C . LEU B 1 69 ? -1.271 19.156 2.045 1 93.38 69 LEU B C 1
ATOM 1408 O O . LEU B 1 69 ? -1.888 19.078 3.109 1 93.38 69 LEU B O 1
ATOM 1412 N N . SER B 1 70 ? -0.988 20.344 1.518 1 92.69 70 SER B N 1
ATOM 1413 C CA . SER B 1 70 ? -1.323 21.594 2.193 1 92.69 70 SER B CA 1
ATOM 1414 C C . SER B 1 70 ? -2.83 21.719 2.4 1 92.69 70 SER B C 1
ATOM 1416 O O . SER B 1 70 ? -3.281 22.109 3.477 1 92.69 70 SER B O 1
ATOM 1418 N N . TRP B 1 71 ? -3.512 21.391 1.419 1 93.75 71 TRP B N 1
ATOM 1419 C CA . TRP B 1 71 ? -4.969 21.422 1.508 1 93.75 71 TRP B CA 1
ATOM 1420 C C . TRP B 1 71 ? -5.477 20.344 2.461 1 93.75 71 TRP B C 1
ATOM 1422 O O . TRP B 1 71 ? -6.383 20.594 3.262 1 93.75 71 TRP B O 1
ATOM 1432 N N . LEU B 1 72 ? -4.945 19.188 2.482 1 94 72 LEU B N 1
ATOM 1433 C CA . LEU B 1 72 ? -5.352 18.078 3.336 1 94 72 LEU B CA 1
ATOM 1434 C C . LEU B 1 72 ? -5.062 18.391 4.801 1 94 72 LEU B C 1
ATOM 1436 O O . LEU B 1 72 ? -5.828 18 5.684 1 94 72 LEU B O 1
ATOM 1440 N N . MET B 1 73 ? -4.023 19.109 4.992 1 93.62 73 MET B N 1
ATOM 1441 C CA . MET B 1 73 ? -3.555 19.328 6.355 1 93.62 73 MET B CA 1
ATOM 1442 C C . MET B 1 73 ? -4.398 20.391 7.055 1 93.62 73 MET B C 1
ATOM 1444 O O . MET B 1 73 ? -4.297 20.562 8.266 1 93.62 73 MET B O 1
ATOM 1448 N N . ASP B 1 74 ? -5.207 21.047 6.371 1 92.62 74 ASP B N 1
ATOM 1449 C CA . ASP B 1 74 ? -6.027 22.109 6.934 1 92.62 74 ASP B CA 1
ATOM 1450 C C . ASP B 1 74 ? -7.047 21.562 7.926 1 92.62 74 ASP B C 1
ATOM 1452 O O . ASP B 1 74 ? -7.586 22.297 8.75 1 92.62 74 ASP B O 1
ATOM 1456 N N . ASN B 1 75 ? -7.367 20.328 7.777 1 92.44 75 ASN B N 1
ATOM 1457 C CA . ASN B 1 75 ? -8.359 19.656 8.602 1 92.44 75 ASN B CA 1
ATOM 1458 C C . ASN B 1 75 ? -7.953 18.219 8.906 1 92.44 75 ASN B C 1
ATOM 1460 O O . ASN B 1 75 ? -7.715 17.422 7.992 1 92.44 75 ASN B O 1
ATOM 1464 N N . HIS B 1 76 ? -7.949 17.953 10.242 1 92.62 76 HIS B N 1
ATOM 1465 C CA . HIS B 1 76 ? -7.523 16.625 10.688 1 92.62 76 HIS B CA 1
ATOM 1466 C C . HIS B 1 76 ? -8.375 15.531 10.062 1 92.62 76 HIS B C 1
ATOM 1468 O O . HIS B 1 76 ? -7.855 14.484 9.664 1 92.62 76 HIS B O 1
ATOM 1474 N N . VAL B 1 77 ? -9.648 15.773 10.016 1 93.94 77 VAL B N 1
ATOM 1475 C CA . VAL B 1 77 ? -10.562 14.781 9.461 1 93.94 77 VAL B CA 1
ATOM 1476 C C . VAL B 1 77 ? -10.328 14.648 7.957 1 93.94 77 VAL B C 1
ATOM 1478 O O . VAL B 1 77 ? -10.32 13.531 7.422 1 93.94 77 VAL B O 1
ATOM 1481 N N . ARG B 1 78 ? -10.07 15.719 7.332 1 94.62 78 ARG B N 1
ATOM 1482 C CA . ARG B 1 78 ? -9.797 15.711 5.898 1 94.62 78 ARG B CA 1
ATOM 1483 C C . ARG B 1 78 ? -8.547 14.898 5.586 1 94.62 78 ARG B C 1
ATOM 1485 O O . ARG B 1 78 ? -8.547 14.07 4.676 1 94.62 78 ARG B O 1
ATOM 1492 N N . LEU B 1 79 ? -7.512 15.055 6.309 1 94.69 79 LEU B N 1
ATOM 1493 C CA . LEU B 1 79 ? -6.262 14.328 6.09 1 94.69 79 LEU B CA 1
ATOM 1494 C C . LEU B 1 79 ? -6.449 12.836 6.34 1 94.69 79 LEU B C 1
ATOM 1496 O O . LEU B 1 79 ? -6.023 12.016 5.531 1 94.69 79 LEU B O 1
ATOM 1500 N N . MET B 1 80 ? -7.082 12.539 7.398 1 94.25 80 MET B N 1
ATOM 1501 C CA . MET B 1 80 ? -7.316 11.133 7.715 1 94.25 80 MET B CA 1
ATOM 1502 C C . MET B 1 80 ? -8.125 10.461 6.617 1 94.25 80 MET B C 1
ATOM 1504 O O . MET B 1 80 ? -7.805 9.344 6.199 1 94.25 80 MET B O 1
ATOM 1508 N N . ASN B 1 81 ? -9.125 11.141 6.176 1 94.75 81 ASN B N 1
ATOM 1509 C CA . ASN B 1 81 ? -9.93 10.609 5.086 1 94.75 81 ASN B CA 1
ATOM 1510 C C . ASN B 1 81 ? -9.109 10.414 3.818 1 94.75 81 ASN B C 1
ATOM 1512 O O . ASN B 1 81 ? -9.266 9.406 3.117 1 94.75 81 ASN B O 1
ATOM 1516 N N . GLY B 1 82 ? -8.297 11.367 3.549 1 93.44 82 GLY B N 1
ATOM 1517 C CA . GLY B 1 82 ? -7.441 11.258 2.381 1 93.44 82 GLY B CA 1
ATOM 1518 C C . GLY B 1 82 ? -6.527 10.047 2.424 1 93.44 82 GLY B C 1
ATOM 1519 O O . GLY B 1 82 ? -6.395 9.328 1.433 1 93.44 82 GLY B O 1
ATOM 1520 N N . LEU B 1 83 ? -5.922 9.82 3.545 1 93.69 83 LEU B N 1
ATOM 1521 C CA . LEU B 1 83 ? -5.023 8.68 3.713 1 93.69 83 LEU B CA 1
ATOM 1522 C C . LEU B 1 83 ? -5.789 7.367 3.646 1 93.69 83 LEU B C 1
ATOM 1524 O O . LEU B 1 83 ? -5.367 6.43 2.963 1 93.69 83 LEU B O 1
ATOM 1528 N N . GLN B 1 84 ? -6.91 7.344 4.312 1 94.44 84 GLN B N 1
ATOM 1529 C CA . GLN B 1 84 ? -7.727 6.133 4.32 1 94.44 84 GLN B CA 1
ATOM 1530 C C . GLN B 1 84 ? -8.273 5.832 2.93 1 94.44 84 GLN B C 1
ATOM 1532 O O . GLN B 1 84 ? -8.344 4.668 2.521 1 94.44 84 GLN B O 1
ATOM 1537 N N . LEU B 1 85 ? -8.672 6.785 2.307 1 95.06 85 LEU B N 1
ATOM 1538 C CA . LEU B 1 85 ? -9.18 6.617 0.95 1 95.06 85 LEU B CA 1
ATOM 1539 C C . LEU B 1 85 ? -8.094 6.062 0.03 1 95.06 85 LEU B C 1
ATOM 1541 O O . LEU B 1 85 ? -8.375 5.215 -0.823 1 95.06 85 LEU B O 1
ATOM 1545 N N . SER B 1 86 ? -6.906 6.551 0.127 1 95.5 86 SER B N 1
ATOM 1546 C CA . SER B 1 86 ? -5.805 6.031 -0.677 1 95.5 86 SER B CA 1
ATOM 1547 C C . SER B 1 86 ? -5.59 4.543 -0.426 1 95.5 86 SER B C 1
ATOM 1549 O O . SER B 1 86 ? -5.391 3.771 -1.366 1 95.5 86 SER B O 1
ATOM 1551 N N . TYR B 1 87 ? -5.668 4.164 0.798 1 96 87 TYR B N 1
ATOM 1552 C CA . TYR B 1 87 ? -5.52 2.758 1.158 1 96 87 TYR B CA 1
ATOM 1553 C C . TYR B 1 87 ? -6.66 1.925 0.585 1 96 87 TYR B C 1
ATOM 1555 O O . TYR B 1 87 ? -6.434 0.852 0.022 1 96 87 TYR B O 1
ATOM 1563 N N . THR B 1 88 ? -7.855 2.432 0.767 1 97.44 88 THR B N 1
ATOM 1564 C CA . THR B 1 88 ? -9.031 1.731 0.264 1 97.44 88 THR B CA 1
ATOM 1565 C C . THR B 1 88 ? -8.969 1.589 -1.254 1 97.44 88 THR B C 1
ATOM 1567 O O . THR B 1 88 ? -9.281 0.525 -1.796 1 97.44 88 THR B O 1
ATOM 1570 N N . LEU B 1 89 ? -8.586 2.582 -1.943 1 97.38 89 LEU B N 1
ATOM 1571 C CA . LEU B 1 89 ? -8.461 2.531 -3.396 1 97.38 89 LEU B CA 1
ATOM 1572 C C . LEU B 1 89 ? -7.371 1.546 -3.812 1 97.38 89 LEU B C 1
ATOM 1574 O O . LEU B 1 89 ? -7.523 0.831 -4.805 1 97.38 89 LEU B O 1
ATOM 1578 N N . PHE B 1 90 ? -6.262 1.558 -3.107 1 97.75 90 PHE B N 1
ATOM 1579 C CA . PHE B 1 90 ? -5.199 0.583 -3.318 1 97.75 90 PHE B CA 1
ATOM 1580 C C . PHE B 1 90 ? -5.746 -0.838 -3.268 1 97.75 90 PHE B C 1
ATOM 1582 O O . PHE B 1 90 ? -5.527 -1.628 -4.188 1 97.75 90 PHE B O 1
ATOM 1589 N N . LEU B 1 91 ? -6.508 -1.153 -2.248 1 98.31 91 LEU B N 1
ATOM 1590 C CA . LEU B 1 91 ? -7.07 -2.488 -2.088 1 98.31 91 LEU B CA 1
ATOM 1591 C C . LEU B 1 91 ? -8.141 -2.756 -3.139 1 98.31 91 LEU B C 1
ATOM 1593 O O . LEU B 1 91 ? -8.266 -3.877 -3.639 1 98.31 91 LEU B O 1
ATOM 1597 N N . PHE B 1 92 ? -8.898 -1.786 -3.406 1 98.5 92 PHE B N 1
ATOM 1598 C CA . PHE B 1 92 ? -9.93 -1.893 -4.43 1 98.5 92 PHE B CA 1
ATOM 1599 C C . PHE B 1 92 ? -9.312 -2.23 -5.785 1 98.5 92 PHE B C 1
ATOM 1601 O O . PHE B 1 92 ? -9.82 -3.098 -6.5 1 98.5 92 PHE B O 1
ATOM 1608 N N . ILE B 1 93 ? -8.273 -1.612 -6.129 1 98.56 93 ILE B N 1
ATOM 1609 C CA . ILE B 1 93 ? -7.582 -1.854 -7.391 1 98.56 93 ILE B CA 1
ATOM 1610 C C . ILE B 1 93 ? -7.043 -3.281 -7.422 1 98.56 93 ILE B C 1
ATOM 1612 O O . ILE B 1 93 ? -7.164 -3.977 -8.43 1 98.56 93 ILE B O 1
ATOM 1616 N N . ALA B 1 94 ? -6.438 -3.699 -6.324 1 98.5 94 ALA B N 1
ATOM 1617 C CA . ALA B 1 94 ? -5.938 -5.07 -6.246 1 98.5 94 ALA B CA 1
ATOM 1618 C C . ALA B 1 94 ? -7.062 -6.074 -6.473 1 98.5 94 ALA B C 1
ATOM 1620 O O . ALA B 1 94 ? -6.922 -7.004 -7.273 1 98.5 94 ALA B O 1
ATOM 1621 N N . ASP B 1 95 ? -8.18 -5.859 -5.844 1 98.44 95 ASP B N 1
ATOM 1622 C CA . ASP B 1 95 ? -9.289 -6.812 -5.902 1 98.44 95 ASP B CA 1
ATOM 1623 C C . ASP B 1 95 ? -9.977 -6.777 -7.262 1 98.44 95 ASP B C 1
ATOM 1625 O O . ASP B 1 95 ? -10.359 -7.816 -7.801 1 98.44 95 ASP B O 1
ATOM 1629 N N . ILE B 1 96 ? -10.195 -5.613 -7.828 1 98.31 96 ILE B N 1
ATOM 1630 C CA . ILE B 1 96 ? -10.805 -5.5 -9.148 1 98.31 96 ILE B CA 1
ATOM 1631 C C . ILE B 1 96 ? -9.891 -6.141 -10.195 1 98.31 96 ILE B C 1
ATOM 1633 O O . ILE B 1 96 ? -10.359 -6.832 -11.102 1 98.31 96 ILE B O 1
ATOM 1637 N N . ALA B 1 97 ? -8.57 -5.832 -10.086 1 98.12 97 ALA B N 1
ATOM 1638 C CA . ALA B 1 97 ? -7.621 -6.477 -10.984 1 98.12 97 ALA B CA 1
ATOM 1639 C C . ALA B 1 97 ? -7.715 -7.996 -10.891 1 98.12 97 ALA B C 1
ATOM 1641 O O . ALA B 1 97 ? -7.703 -8.695 -11.906 1 98.12 97 ALA B O 1
ATOM 1642 N N . LEU B 1 98 ? -7.781 -8.445 -9.688 1 97.56 98 LEU B N 1
ATOM 1643 C CA . LEU B 1 98 ? -7.918 -9.883 -9.461 1 97.56 98 LEU B CA 1
ATOM 1644 C C . LEU B 1 98 ? -9.164 -10.422 -10.148 1 97.56 98 LEU B C 1
ATOM 1646 O O . LEU B 1 98 ? -9.109 -11.445 -10.836 1 97.56 98 LEU B O 1
ATOM 1650 N N . LEU B 1 99 ? -10.258 -9.773 -10.031 1 96.62 99 LEU B N 1
ATOM 1651 C CA . LEU B 1 99 ? -11.531 -10.211 -10.594 1 96.62 99 LEU B CA 1
ATOM 1652 C C . LEU B 1 99 ? -11.5 -10.164 -12.117 1 96.62 99 LEU B C 1
ATOM 1654 O O . LEU B 1 99 ? -12.016 -11.07 -12.781 1 96.62 99 LEU B O 1
ATOM 1658 N N . ILE B 1 100 ? -10.953 -9.188 -12.633 1 96.88 100 ILE B N 1
ATOM 1659 C CA . ILE B 1 100 ? -10.875 -9.047 -14.078 1 96.88 100 ILE B CA 1
ATOM 1660 C C . ILE B 1 100 ? -9.977 -10.133 -14.656 1 96.88 100 ILE B C 1
ATOM 1662 O O . ILE B 1 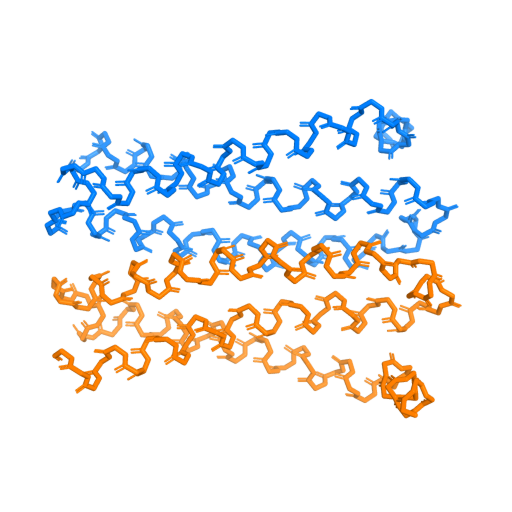100 ? -10.344 -10.797 -15.633 1 96.88 100 ILE B O 1
ATOM 1666 N N . LEU B 1 101 ? -8.828 -10.32 -14.023 1 96.44 101 LEU B N 1
ATOM 1667 C CA . LEU B 1 101 ? -7.867 -11.312 -14.5 1 96.44 101 LEU B CA 1
ATOM 1668 C C . LEU B 1 101 ? -8.445 -12.719 -14.414 1 96.44 101 LEU B C 1
ATOM 1670 O O . LEU B 1 101 ? -8.133 -13.578 -15.242 1 96.44 101 LEU B O 1
ATOM 1674 N N . ARG B 1 102 ? -9.242 -12.898 -13.438 1 94.38 102 ARG B N 1
ATOM 1675 C CA . ARG B 1 102 ? -9.898 -14.188 -13.234 1 94.38 102 ARG B CA 1
ATOM 1676 C C . ARG B 1 102 ? -10.828 -14.516 -14.391 1 94.38 102 ARG B C 1
ATOM 1678 O O . ARG B 1 102 ? -11.008 -15.68 -14.734 1 94.38 102 ARG B O 1
ATOM 1685 N N . LYS B 1 103 ? -11.414 -13.578 -14.961 1 92.19 103 LYS B N 1
ATOM 1686 C CA . LYS B 1 103 ? -12.375 -13.773 -16.047 1 92.19 103 LYS B CA 1
ATOM 1687 C C . LYS B 1 103 ? -11.664 -13.977 -17.375 1 92.19 103 LYS B C 1
ATOM 1689 O O . LYS B 1 103 ? -12.203 -14.609 -18.281 1 92.19 103 LYS B O 1
ATOM 1694 N N . ILE B 1 104 ? -10.633 -13.336 -17.578 1 82.75 104 ILE B N 1
ATOM 1695 C CA . ILE B 1 104 ? -9.93 -13.391 -18.844 1 82.75 104 ILE B CA 1
ATOM 1696 C C . ILE B 1 104 ? -9.141 -14.688 -18.953 1 82.75 104 ILE B C 1
ATOM 1698 O O . ILE B 1 104 ? -9.078 -15.305 -20.016 1 82.75 104 ILE B O 1
ATOM 1702 N N . LYS B 1 105 ? -8.477 -15.07 -17.922 1 65.88 105 LYS B N 1
ATOM 1703 C CA . LYS B 1 105 ? -7.578 -16.203 -18.094 1 65.88 105 LYS B CA 1
ATOM 1704 C C . LYS B 1 105 ? -8.242 -17.5 -17.656 1 65.88 105 LYS B C 1
ATOM 1706 O O . LYS B 1 105 ? -8.938 -17.547 -16.641 1 65.88 105 LYS B O 1
#